Protein AF-A0A2A4V9K9-F1 (afdb_monomer_lite)

Foldseek 3Di:
DDPDADDFDKDKDFLVVVLVVQLVAQWFEKEKEALDPVSVVVVVVSDVHHYFYDNHHDPDPGRMMMITTGDRDDKDWDDDDQWTWIDDQWKIKIKGWDWLVVDDDDPPAHSLLQLLLVVLLVVCVVCVVVVLNAWAEKEKEFEPQQDDDPNDRNVQNNQNSNVNNCVVSVHDQDAQFHAYEYYYDYDPPRGIIIMMTMTGNFHWHADADPVDDAQQPDDCVVYPGGHRYGQWTWGDDPVDIDIGGHDDD

Sequence (249 aa):
MCQGNPLLFGGSLSTNTFLQTAMQKNVLGMLCFTSNKDAVRTLKSLSKAPCLHVPMESLGDSEAFCELWSGLGSLQQETVGAIHYQYDDDVLFGVMHLSESNFQAATDKTPLQQATTSAYHQIFTLIERLKYPHIFRFWNYIPNINTTSYELERYRQFNLGRQEAFLAFKRDVVGNVPAACALGFKAPEQAGLSIAFMAGRVEPTAIENPRQISAYQYPEEYGPVSPTFSRASLIKLKQSELLLISGTA

Secondary structure (DSSP, 8-state):
--PPPP---EEEEEHHHHHHHHHHS-EEEEEEE-S-HHHHHHHHHH--S-EEEE----SSS-S-EEEEEE-SS--EEEEETTEEEEE-SSEEEEEEEE-GGGS---SS--HHHHHHHHHHHHHHHHHHHHT--EEEEEEEEEETTT-EETTEEHHHHHHHHHHHHHHHTT--SSSSPPEEEEEEE---TTPPEEEEEEEESSPPEEE--TTS--GGG--GGG-SS----BSEEEEE-SS-EEEEEPP--

Structure (mmCIF, N/CA/C/O backbone):
data_AF-A0A2A4V9K9-F1
#
_entry.id   AF-A0A2A4V9K9-F1
#
loop_
_atom_site.group_PDB
_atom_site.id
_atom_site.type_symbol
_atom_site.label_atom_id
_atom_site.label_alt_id
_atom_site.label_comp_id
_atom_site.label_asym_id
_atom_site.label_entity_id
_atom_site.label_seq_id
_atom_site.pdbx_PDB_ins_code
_atom_site.Cartn_x
_atom_site.Cartn_y
_atom_site.Cartn_z
_atom_site.occupancy
_atom_site.B_iso_or_equiv
_atom_site.auth_seq_id
_atom_site.auth_comp_id
_atom_site.auth_asym_id
_atom_site.auth_atom_id
_atom_site.pdbx_PDB_model_num
ATOM 1 N N . MET A 1 1 ? -22.270 15.674 30.684 1.00 30.84 1 MET A N 1
ATOM 2 C CA . MET A 1 1 ? -20.820 15.417 30.553 1.00 30.84 1 MET A CA 1
ATOM 3 C C . MET A 1 1 ? -20.613 14.526 29.339 1.00 30.84 1 MET A C 1
ATOM 5 O O . MET A 1 1 ? -20.665 13.313 29.466 1.00 30.84 1 MET A O 1
ATOM 9 N N . CYS A 1 2 ? -20.476 15.121 28.154 1.00 26.42 2 CYS A N 1
ATOM 10 C CA . CYS A 1 2 ? -20.125 14.381 26.944 1.00 26.42 2 CYS A CA 1
ATOM 11 C C . CYS A 1 2 ? -18.604 14.231 26.934 1.00 26.42 2 CYS A C 1
ATOM 13 O O . CYS A 1 2 ? -17.894 15.171 26.585 1.00 26.42 2 CYS A O 1
ATOM 15 N N . GLN A 1 3 ? -18.103 13.088 27.401 1.00 28.09 3 GLN A N 1
ATOM 16 C CA . GLN A 1 3 ? -16.727 12.697 27.116 1.00 28.09 3 GLN A CA 1
ATOM 17 C C . GLN A 1 3 ? -16.633 12.507 25.599 1.00 28.09 3 GLN A C 1
ATOM 19 O O . GLN A 1 3 ? -17.427 11.767 25.022 1.00 28.09 3 GLN A O 1
ATOM 24 N N . GLY A 1 4 ? -15.748 13.262 24.947 1.00 33.97 4 GLY A N 1
ATOM 25 C CA . GLY A 1 4 ? -15.554 13.180 23.504 1.00 33.97 4 GLY A CA 1
ATOM 26 C C . GLY A 1 4 ? -15.157 11.759 23.122 1.00 33.97 4 GLY A C 1
ATOM 27 O O . GLY A 1 4 ? -14.122 11.272 23.573 1.00 33.97 4 GLY A O 1
ATOM 28 N N . ASN A 1 5 ? -15.997 11.098 22.326 1.00 38.47 5 ASN A N 1
ATOM 29 C CA . ASN A 1 5 ? -15.695 9.779 21.787 1.00 38.47 5 ASN A CA 1
ATOM 30 C C . ASN A 1 5 ? -14.390 9.858 20.984 1.00 38.47 5 ASN A C 1
ATOM 32 O O . ASN A 1 5 ? -14.267 10.742 20.127 1.00 38.47 5 ASN A O 1
ATOM 36 N N . PRO A 1 6 ? -13.421 8.959 21.213 1.00 46.00 6 PRO A N 1
ATOM 37 C CA . PRO A 1 6 ? -12.318 8.834 20.285 1.00 46.00 6 PRO A CA 1
ATOM 38 C C . PRO A 1 6 ? -12.912 8.384 18.940 1.00 46.00 6 PRO A C 1
ATOM 40 O O . PRO A 1 6 ? -13.739 7.480 18.876 1.00 46.00 6 PRO A O 1
ATOM 43 N N . LEU A 1 7 ? -12.553 9.080 17.865 1.00 53.31 7 LEU A N 1
ATOM 44 C CA . LEU A 1 7 ? -12.845 8.699 16.485 1.00 53.31 7 LEU A CA 1
ATOM 45 C C . LEU A 1 7 ? -11.532 8.224 15.858 1.00 53.31 7 LEU A C 1
ATOM 47 O O . LEU A 1 7 ? -10.475 8.795 16.145 1.00 53.31 7 LEU A O 1
ATOM 51 N N . LEU A 1 8 ? -11.597 7.221 14.979 1.00 55.97 8 LEU A N 1
ATOM 52 C CA . LEU A 1 8 ? -10.500 6.928 14.056 1.00 55.97 8 LEU A CA 1
ATOM 53 C C . LEU A 1 8 ? -10.317 8.147 13.152 1.00 55.97 8 LEU A C 1
ATOM 55 O O . LEU A 1 8 ? -11.113 8.391 12.248 1.00 55.97 8 LEU A O 1
ATOM 59 N N . PHE A 1 9 ? -9.297 8.947 13.448 1.00 60.56 9 PHE A N 1
ATOM 60 C CA . PHE A 1 9 ? -9.004 10.185 12.741 1.00 60.56 9 PHE A CA 1
ATOM 61 C C . PHE A 1 9 ? -7.568 10.161 12.230 1.00 60.56 9 PHE A C 1
ATOM 63 O O . PHE A 1 9 ? -6.639 9.971 13.019 1.00 60.56 9 PHE A O 1
ATOM 70 N N . GLY A 1 10 ? -7.429 10.367 10.920 1.00 56.88 10 GLY A N 1
ATOM 71 C CA . GLY A 1 10 ? -6.178 10.663 10.235 1.00 56.88 10 GLY A CA 1
ATOM 72 C C . GLY A 1 10 ? -5.940 12.169 10.244 1.00 56.88 10 GLY A C 1
ATOM 73 O O . GLY A 1 10 ? -6.787 12.923 9.772 1.00 56.88 10 GLY A O 1
ATOM 74 N N . GLY A 1 11 ? -4.815 12.626 10.785 1.00 59.12 11 GLY A N 1
ATOM 75 C CA . GLY A 1 11 ? -4.466 14.047 10.785 1.00 59.12 11 GLY A CA 1
ATOM 76 C C . GLY A 1 11 ? -2.985 14.251 10.559 1.00 59.12 11 GLY A C 1
ATOM 77 O O . GLY A 1 11 ? -2.186 13.393 10.938 1.00 59.12 11 GLY A O 1
ATOM 78 N N . SER A 1 12 ? -2.622 15.388 9.967 1.00 61.38 12 SER A N 1
ATOM 79 C CA . SER A 1 12 ? -1.222 15.735 9.796 1.00 61.38 12 SER A CA 1
ATOM 80 C C . SER A 1 12 ? -0.737 16.804 10.750 1.00 61.38 12 SER A C 1
ATOM 82 O O . SER A 1 12 ? -1.402 17.825 10.922 1.00 61.38 12 SER A O 1
ATOM 84 N N . LEU A 1 13 ? 0.444 16.594 11.320 1.00 59.25 13 LEU A N 1
ATOM 85 C CA . LEU A 1 13 ? 1.029 17.483 12.317 1.00 59.25 13 LEU A CA 1
ATOM 86 C C . LEU A 1 13 ? 2.518 17.718 12.032 1.00 59.25 13 LEU A C 1
ATOM 88 O O . LEU A 1 13 ? 3.194 16.853 11.467 1.00 59.25 13 LEU A O 1
ATOM 92 N N . SER A 1 14 ? 3.027 18.867 12.483 1.00 67.75 14 SER A N 1
ATOM 93 C CA . SER A 1 14 ? 4.469 19.088 12.646 1.00 67.75 14 SER A CA 1
ATOM 94 C C . SER A 1 14 ? 5.018 18.181 13.749 1.00 67.75 14 SER A C 1
ATOM 96 O O . SER A 1 14 ? 4.269 17.741 14.622 1.00 67.75 14 SER A O 1
ATOM 98 N N . THR A 1 15 ? 6.327 17.931 13.767 1.00 64.88 15 THR A N 1
ATOM 99 C CA . THR A 1 15 ? 6.974 17.017 14.726 1.00 64.88 15 THR A CA 1
ATOM 100 C C . THR A 1 15 ? 6.675 17.364 16.189 1.00 64.88 15 THR A C 1
ATOM 102 O O . THR A 1 15 ? 6.341 16.481 16.969 1.00 64.88 15 THR A O 1
ATOM 105 N N . ASN A 1 16 ? 6.711 18.640 16.585 1.00 64.81 16 ASN A N 1
ATOM 106 C CA . ASN A 1 16 ? 6.483 19.028 17.986 1.00 64.81 16 ASN A CA 1
ATOM 107 C C . ASN A 1 16 ? 5.019 18.855 18.425 1.00 64.81 16 ASN A C 1
ATOM 109 O O . ASN A 1 16 ? 4.752 18.296 19.490 1.00 64.81 16 ASN A O 1
ATOM 113 N N . THR A 1 17 ? 4.061 19.281 17.595 1.00 64.00 17 THR A N 1
ATOM 114 C CA . THR A 1 17 ? 2.624 19.088 17.864 1.00 64.00 17 THR A CA 1
ATOM 115 C C . THR A 1 17 ? 2.250 17.608 17.805 1.00 64.00 17 THR A C 1
ATOM 117 O O . THR A 1 17 ? 1.419 17.126 18.580 1.00 64.00 17 THR A O 1
ATOM 120 N N . PHE A 1 18 ? 2.913 16.867 16.920 1.00 66.25 18 PHE A N 1
ATOM 121 C CA . PHE A 1 18 ? 2.831 15.422 16.842 1.00 66.25 18 PHE A CA 1
ATOM 122 C C . PHE A 1 18 ? 3.237 14.774 18.168 1.00 66.25 18 PHE A C 1
ATOM 124 O O . PHE A 1 18 ? 2.475 13.965 18.685 1.00 66.25 18 PHE A O 1
ATOM 131 N N . LEU A 1 19 ? 4.393 15.133 18.739 1.00 65.88 19 LEU A N 1
ATOM 132 C CA . LEU A 1 19 ? 4.910 14.477 19.945 1.00 65.88 19 LEU A CA 1
ATOM 133 C C . LEU A 1 19 ? 3.955 14.626 21.126 1.00 65.88 19 LEU A C 1
ATOM 135 O O . LEU A 1 19 ? 3.662 13.652 21.816 1.00 65.88 19 LEU A O 1
ATOM 139 N N . GLN A 1 20 ? 3.398 15.822 21.303 1.00 65.69 20 GLN A N 1
ATOM 140 C CA . GLN A 1 20 ? 2.385 16.074 22.326 1.00 65.69 20 GLN A CA 1
ATOM 141 C C . GLN A 1 20 ? 1.111 15.254 22.081 1.00 65.69 20 GLN A C 1
ATOM 143 O O . GLN A 1 20 ? 0.548 14.689 23.016 1.00 65.69 20 GLN A O 1
ATOM 148 N N . THR A 1 21 ? 0.678 15.137 20.824 1.00 64.44 21 THR A N 1
ATOM 149 C CA . THR A 1 21 ? -0.540 14.399 20.462 1.00 64.44 21 THR A CA 1
ATOM 150 C C . THR A 1 21 ? -0.363 12.886 20.600 1.00 64.44 21 THR A C 1
ATOM 152 O O . THR A 1 21 ? -1.248 12.214 21.124 1.00 64.44 21 THR A O 1
ATOM 155 N N . ALA A 1 22 ? 0.771 12.337 20.163 1.00 61.75 22 ALA A N 1
ATOM 156 C CA . ALA A 1 22 ? 1.068 10.908 20.221 1.00 61.75 22 ALA A CA 1
ATOM 157 C C . ALA A 1 22 ? 1.193 10.397 21.663 1.00 61.75 22 ALA A C 1
ATOM 159 O O . ALA A 1 22 ? 0.798 9.272 21.942 1.00 61.75 22 ALA A O 1
ATOM 160 N N . MET A 1 23 ? 1.674 11.234 22.588 1.00 65.06 23 MET A N 1
ATOM 161 C CA . MET A 1 23 ? 1.693 10.912 24.020 1.00 65.06 23 MET A CA 1
ATOM 162 C C . MET A 1 23 ? 0.299 10.936 24.667 1.00 65.06 23 MET A C 1
ATOM 164 O O . MET A 1 23 ? 0.101 10.319 25.709 1.00 65.06 23 MET A O 1
ATOM 168 N N . GLN A 1 24 ? -0.662 11.655 24.079 1.00 64.56 24 GLN A N 1
ATOM 169 C CA . GLN A 1 24 ? -2.009 11.839 24.633 1.00 64.56 24 GLN A CA 1
ATOM 170 C C . GLN A 1 24 ? -3.066 10.930 23.994 1.00 64.56 24 GLN A C 1
ATOM 172 O O . GLN A 1 24 ? -4.143 10.753 24.564 1.00 64.56 24 GLN A O 1
ATOM 177 N N . LYS A 1 25 ? -2.794 10.374 22.809 1.00 70.12 25 LYS A N 1
ATOM 178 C CA . LYS A 1 25 ? -3.746 9.563 22.043 1.00 70.12 25 LYS A CA 1
ATOM 179 C C . LYS A 1 25 ? -3.325 8.103 21.967 1.00 70.12 25 LYS A C 1
ATOM 181 O O . LYS A 1 25 ? -2.151 7.759 21.950 1.00 70.12 25 LYS A O 1
ATOM 186 N N . ASN A 1 26 ? -4.326 7.244 21.837 1.00 85.00 26 ASN A N 1
ATOM 187 C CA . ASN A 1 26 ? -4.166 5.822 21.586 1.00 85.00 26 ASN A CA 1
ATOM 188 C C . ASN A 1 26 ? -3.790 5.586 20.109 1.00 85.00 26 ASN A C 1
ATOM 190 O O . ASN A 1 26 ? -4.653 5.341 19.265 1.00 85.00 26 ASN A O 1
ATOM 194 N N . VAL A 1 27 ? -2.513 5.780 19.771 1.00 89.75 27 VAL A N 1
ATOM 195 C CA . VAL A 1 27 ? -2.015 5.741 18.385 1.00 89.75 27 VAL A CA 1
ATOM 196 C C . VAL A 1 27 ? -2.010 4.306 17.853 1.00 89.75 27 VAL A C 1
ATOM 198 O O . VAL A 1 27 ? -1.313 3.453 18.391 1.00 89.75 27 VAL A O 1
ATOM 201 N N . LEU A 1 28 ? -2.759 4.074 16.774 1.00 93.19 28 LEU A N 1
ATOM 202 C CA . LEU A 1 28 ? -2.824 2.821 16.018 1.00 93.19 28 LEU A CA 1
ATOM 203 C C . LEU A 1 28 ? -1.665 2.701 15.017 1.00 93.19 28 LEU A C 1
ATOM 205 O O . LEU A 1 28 ? -1.180 1.606 14.755 1.00 93.19 28 LEU A O 1
ATOM 209 N N . GLY A 1 29 ? -1.211 3.818 14.448 1.00 94.12 29 GLY A N 1
ATOM 210 C CA . GLY A 1 29 ? -0.128 3.800 13.474 1.00 94.12 29 GLY A CA 1
ATOM 211 C C . GLY A 1 29 ? 0.200 5.160 12.883 1.00 94.12 29 GLY A C 1
ATOM 212 O O . GLY A 1 29 ? -0.515 6.141 13.100 1.00 94.12 29 GLY A O 1
ATOM 213 N N . MET A 1 30 ? 1.322 5.226 12.166 1.00 92.56 30 MET A N 1
ATOM 214 C CA . MET A 1 30 ? 1.900 6.488 11.718 1.00 92.56 30 MET A CA 1
ATOM 215 C C . MET A 1 30 ? 2.606 6.371 10.368 1.00 92.56 30 MET A C 1
ATOM 217 O O . MET A 1 30 ? 3.310 5.391 10.108 1.00 92.56 30 MET A O 1
ATOM 221 N N . LEU A 1 31 ? 2.512 7.433 9.568 1.00 93.44 31 LEU A N 1
ATOM 222 C CA . LEU A 1 31 ? 3.373 7.677 8.409 1.00 93.44 31 LEU A CA 1
ATOM 223 C C . LEU A 1 31 ? 4.167 8.959 8.658 1.00 93.44 31 LEU A C 1
ATOM 225 O O . LEU A 1 31 ? 3.581 10.008 8.905 1.00 93.44 31 LEU A O 1
ATOM 229 N N . CYS A 1 32 ? 5.491 8.882 8.606 1.00 92.00 32 CYS A N 1
ATOM 230 C CA . CYS A 1 32 ? 6.393 10.005 8.828 1.00 92.00 32 CYS A CA 1
ATOM 231 C C . CYS A 1 32 ? 7.148 10.334 7.539 1.00 92.00 32 CYS A C 1
ATOM 233 O O . CYS A 1 32 ? 7.904 9.507 7.023 1.00 92.00 32 CYS A O 1
ATOM 235 N N . PHE A 1 33 ? 6.959 11.553 7.048 1.00 91.06 33 PHE A N 1
ATOM 236 C CA . PHE A 1 33 ? 7.563 12.089 5.837 1.00 91.06 33 PHE A CA 1
ATOM 237 C C . PHE A 1 33 ? 8.644 13.090 6.231 1.00 91.06 33 PHE A C 1
ATOM 239 O O . PHE A 1 33 ? 8.346 14.179 6.726 1.00 91.06 33 PHE A O 1
ATOM 246 N N . THR A 1 34 ? 9.903 12.690 6.077 1.00 88.81 34 THR A N 1
ATOM 247 C CA . THR A 1 34 ? 11.057 13.542 6.389 1.00 88.81 34 THR A CA 1
ATOM 248 C C . THR A 1 34 ? 12.335 12.965 5.800 1.00 88.81 34 THR A C 1
ATOM 250 O O . THR A 1 34 ? 12.535 11.751 5.814 1.00 88.81 34 THR A O 1
ATOM 253 N N . SER A 1 35 ? 13.253 13.810 5.340 1.00 85.94 35 SER A N 1
ATOM 254 C CA . SER A 1 35 ? 14.624 13.403 5.012 1.00 85.94 35 SER A CA 1
ATOM 255 C C . SER A 1 35 ? 15.520 13.285 6.260 1.00 85.94 35 SER A C 1
ATOM 257 O O . SER A 1 35 ? 16.564 12.629 6.208 1.00 85.94 35 SER A O 1
ATOM 259 N N . ASN A 1 36 ? 15.103 13.843 7.405 1.00 84.19 36 ASN A N 1
ATOM 260 C CA . ASN A 1 36 ? 15.855 13.839 8.658 1.00 84.19 36 ASN A CA 1
ATOM 261 C C . ASN A 1 36 ? 15.695 12.502 9.410 1.00 84.19 36 ASN A C 1
ATOM 263 O O . ASN A 1 36 ? 14.694 12.236 10.080 1.00 84.19 36 ASN A O 1
ATOM 267 N N . LYS A 1 37 ? 16.725 11.650 9.344 1.00 80.69 37 LYS A N 1
ATOM 268 C CA . LYS A 1 37 ? 16.735 10.337 10.015 1.00 80.69 37 LYS A CA 1
ATOM 269 C C . LYS A 1 37 ? 16.684 10.430 11.546 1.00 80.69 37 LYS A C 1
ATOM 271 O O . LYS A 1 37 ? 16.170 9.507 12.179 1.00 80.69 37 LYS A O 1
ATOM 276 N N . ASP A 1 38 ? 17.185 11.505 12.147 1.00 80.88 38 ASP A N 1
ATOM 277 C CA . ASP A 1 38 ? 17.193 11.664 13.605 1.00 80.88 38 ASP A CA 1
ATOM 278 C C . ASP A 1 38 ? 15.815 12.056 14.148 1.00 80.88 38 ASP A C 1
ATOM 280 O O . ASP A 1 38 ? 15.411 11.578 15.214 1.00 80.88 38 ASP A O 1
ATOM 284 N N . ALA A 1 39 ? 15.034 12.809 13.366 1.00 78.06 39 ALA A N 1
ATOM 285 C CA . ALA A 1 39 ? 13.625 13.054 13.666 1.00 78.06 39 ALA A CA 1
ATOM 286 C C . ALA A 1 39 ? 12.843 11.730 13.747 1.00 78.06 39 ALA A C 1
ATOM 288 O O . ALA A 1 39 ? 12.117 11.483 14.708 1.00 78.06 39 ALA A O 1
ATOM 289 N N . VAL A 1 40 ? 13.068 10.813 12.800 1.00 79.81 40 VAL A N 1
ATOM 290 C CA . VAL A 1 40 ? 12.428 9.484 12.784 1.00 79.81 40 VAL A CA 1
ATOM 291 C C . VAL A 1 40 ? 12.837 8.634 13.984 1.00 79.81 40 VAL A C 1
ATOM 293 O O . VAL A 1 40 ? 11.991 7.963 14.577 1.00 79.81 40 VAL A O 1
ATOM 296 N N . ARG A 1 41 ? 14.124 8.641 14.356 1.00 82.06 41 ARG A N 1
ATOM 297 C CA . ARG A 1 41 ? 14.618 7.908 15.536 1.00 82.06 41 ARG A CA 1
ATOM 298 C C . ARG A 1 41 ? 13.954 8.406 16.814 1.00 82.06 41 ARG A C 1
ATOM 300 O O . ARG A 1 41 ? 13.508 7.587 17.612 1.00 82.06 41 ARG A O 1
ATOM 307 N N . THR A 1 42 ? 13.842 9.723 16.963 1.00 79.81 42 THR A N 1
ATOM 308 C CA . THR A 1 42 ? 13.148 10.359 18.090 1.00 79.81 42 THR A CA 1
ATOM 309 C C . THR A 1 42 ? 11.668 9.974 18.123 1.00 79.81 42 THR A C 1
ATOM 311 O O . THR A 1 42 ? 11.141 9.610 19.165 1.00 79.81 42 THR A O 1
ATOM 314 N N . LEU A 1 43 ? 10.984 9.965 16.977 1.00 75.62 43 LEU A N 1
ATOM 315 C CA . LEU A 1 43 ? 9.579 9.550 16.913 1.00 75.62 43 LEU A CA 1
ATOM 316 C C . LEU A 1 43 ? 9.386 8.085 17.331 1.00 75.62 43 LEU A C 1
ATOM 318 O O . LEU A 1 43 ? 8.490 7.774 18.114 1.00 75.62 43 LEU A O 1
ATOM 322 N N . LYS A 1 44 ? 10.259 7.192 16.851 1.00 80.31 44 LYS A N 1
ATOM 323 C CA . LYS A 1 44 ? 10.229 5.760 17.186 1.00 80.31 44 LYS A CA 1
ATOM 324 C C . LYS A 1 44 ? 10.612 5.459 18.638 1.00 80.31 44 LYS A C 1
ATOM 326 O O . LYS A 1 44 ? 10.245 4.402 19.135 1.00 80.31 44 LYS A O 1
ATOM 331 N N . SER A 1 45 ? 11.353 6.337 19.318 1.00 79.38 45 SER A N 1
ATOM 332 C CA . SER A 1 45 ? 11.661 6.157 20.744 1.00 79.38 45 SER A CA 1
ATOM 333 C C . SER A 1 45 ? 10.520 6.607 21.660 1.00 79.38 45 SER A C 1
ATOM 335 O O . SER A 1 45 ? 10.425 6.132 22.789 1.00 79.38 45 SER A O 1
ATOM 337 N N . LEU A 1 46 ? 9.644 7.492 21.175 1.00 75.38 46 LEU A N 1
ATOM 338 C CA . LEU A 1 46 ? 8.567 8.100 21.960 1.00 75.38 46 LEU A CA 1
ATOM 339 C C . LEU A 1 46 ? 7.219 7.386 21.812 1.00 75.38 46 LEU A C 1
ATOM 341 O O . LEU A 1 46 ? 6.354 7.536 22.671 1.00 75.38 46 LEU A O 1
ATOM 345 N N . SER A 1 47 ? 7.040 6.587 20.761 1.00 80.12 47 SER A N 1
ATOM 346 C CA . SER A 1 47 ? 5.865 5.738 20.572 1.00 80.12 47 SER A CA 1
ATOM 347 C C . SER A 1 47 ? 6.285 4.351 20.119 1.00 80.12 47 SER A C 1
ATOM 349 O O . SER A 1 47 ? 7.157 4.203 19.265 1.00 80.12 47 SER A O 1
ATOM 351 N N . LYS A 1 48 ? 5.626 3.325 20.661 1.00 83.69 48 LYS A N 1
ATOM 352 C CA . LYS A 1 48 ? 5.805 1.951 20.181 1.00 83.69 48 LYS A CA 1
ATOM 353 C C . LYS A 1 48 ? 4.939 1.633 18.956 1.00 83.69 48 LYS A C 1
ATOM 355 O O . LYS A 1 48 ? 5.051 0.540 18.404 1.00 83.69 48 LYS A O 1
ATOM 360 N N . ALA A 1 49 ? 4.092 2.572 18.531 1.00 90.00 49 ALA A N 1
ATOM 361 C CA . ALA A 1 49 ? 3.199 2.358 17.408 1.00 90.00 49 ALA A CA 1
ATOM 362 C C . ALA A 1 49 ? 3.964 2.130 16.091 1.00 90.00 49 ALA A C 1
ATOM 364 O O . ALA A 1 49 ? 5.037 2.711 15.886 1.00 90.00 49 ALA A O 1
ATOM 365 N N . PRO A 1 50 ? 3.417 1.319 15.167 1.00 94.31 50 PRO A N 1
ATOM 366 C CA . PRO A 1 50 ? 3.969 1.146 13.834 1.00 94.31 50 PRO A CA 1
ATOM 367 C C . PRO A 1 50 ? 4.165 2.495 13.140 1.00 94.31 50 PRO A C 1
ATOM 369 O O . PRO A 1 50 ? 3.219 3.261 12.962 1.00 94.31 50 PRO A O 1
ATOM 372 N N . CYS A 1 51 ? 5.401 2.779 12.734 1.00 93.12 51 CYS A N 1
ATOM 373 C CA . CYS A 1 51 ? 5.771 4.031 12.086 1.00 93.12 51 CYS A CA 1
ATOM 374 C C . CYS A 1 51 ? 6.519 3.745 10.783 1.00 93.12 51 CYS A C 1
ATOM 376 O O . CYS A 1 51 ? 7.665 3.272 10.801 1.00 93.12 51 CYS A O 1
ATOM 378 N N . LEU A 1 52 ? 5.865 4.040 9.656 1.00 94.38 52 LEU A N 1
ATOM 379 C CA . LEU A 1 52 ? 6.500 4.010 8.346 1.00 94.38 52 LEU A CA 1
ATOM 380 C C . LEU A 1 52 ? 7.265 5.314 8.140 1.00 94.38 52 LEU A C 1
ATOM 382 O O . LEU A 1 52 ? 6.687 6.393 8.215 1.00 94.38 52 LEU A O 1
ATOM 386 N N . HIS A 1 53 ? 8.555 5.213 7.841 1.00 93.06 53 HIS A N 1
ATOM 387 C CA . HIS A 1 53 ? 9.354 6.358 7.420 1.00 93.06 53 HIS A CA 1
ATOM 388 C C . HIS A 1 53 ? 9.424 6.404 5.897 1.00 93.06 53 HIS A C 1
ATOM 390 O O . HIS A 1 53 ? 9.806 5.422 5.258 1.00 93.06 53 HIS A O 1
ATOM 396 N N . VAL A 1 54 ? 9.080 7.556 5.333 1.00 91.81 54 VAL A N 1
ATOM 397 C CA . VAL A 1 54 ? 9.232 7.865 3.915 1.00 91.81 54 VAL A CA 1
ATOM 398 C C . VAL A 1 54 ? 10.219 9.031 3.793 1.00 91.81 54 VAL A C 1
ATOM 400 O O . VAL A 1 54 ? 9.940 10.113 4.321 1.00 91.81 54 VAL A O 1
ATOM 403 N N . PRO A 1 55 ? 11.378 8.847 3.130 1.00 90.12 55 PRO A N 1
ATOM 404 C CA . PRO A 1 55 ? 12.410 9.873 3.033 1.00 90.12 55 PRO A CA 1
ATOM 405 C C . PRO A 1 55 ? 12.052 10.916 1.966 1.00 90.12 55 PRO A C 1
ATOM 407 O O . PRO A 1 55 ? 12.673 10.995 0.911 1.00 90.12 55 PRO A O 1
ATOM 410 N N . MET A 1 56 ? 11.006 11.692 2.238 1.00 87.75 56 MET A N 1
ATOM 411 C CA . MET A 1 56 ? 10.558 12.811 1.414 1.00 87.75 56 MET A CA 1
ATOM 412 C C . MET A 1 56 ? 10.946 14.133 2.066 1.00 87.75 56 MET A C 1
ATOM 414 O O . MET A 1 56 ? 10.846 14.295 3.282 1.00 87.75 56 MET A O 1
ATOM 418 N N . GLU A 1 57 ? 11.377 15.079 1.239 1.00 81.12 57 GLU A N 1
ATOM 419 C CA . GLU A 1 57 ? 11.609 16.455 1.661 1.00 81.12 57 GLU A CA 1
ATOM 420 C C . GLU A 1 57 ? 10.270 17.180 1.824 1.00 81.12 57 GLU A C 1
ATOM 422 O O . GLU A 1 57 ? 9.371 17.062 0.988 1.00 81.12 57 GLU A O 1
ATOM 427 N N . SER A 1 58 ? 10.138 17.925 2.920 1.00 78.62 58 SER A N 1
ATOM 428 C CA . SER A 1 58 ? 9.027 18.850 3.122 1.00 78.62 58 SER A CA 1
ATOM 429 C C . SER A 1 58 ? 9.266 20.103 2.280 1.00 78.62 58 SER A C 1
ATOM 431 O O . SER A 1 58 ? 10.370 20.641 2.272 1.00 78.62 58 SER A O 1
ATOM 433 N N . LEU A 1 59 ? 8.234 20.579 1.580 1.00 76.06 59 LEU A N 1
ATOM 434 C CA . LEU A 1 59 ? 8.295 21.831 0.815 1.00 76.06 59 LEU A CA 1
ATOM 435 C C . LEU A 1 59 ? 8.113 23.085 1.691 1.00 76.06 59 LEU A C 1
ATOM 437 O O . LEU A 1 59 ? 8.232 24.195 1.181 1.00 76.06 59 LEU A O 1
ATOM 441 N N . GLY A 1 60 ? 7.791 22.926 2.979 1.00 72.94 60 GLY A N 1
ATOM 442 C CA . GLY A 1 60 ? 7.628 24.032 3.928 1.00 72.94 60 GLY A CA 1
ATOM 443 C C . GLY A 1 60 ? 8.666 24.010 5.049 1.00 72.94 60 GLY A C 1
ATOM 444 O O . GLY A 1 60 ? 9.456 23.078 5.156 1.00 72.94 60 GLY A O 1
ATOM 445 N N . ASP A 1 61 ? 8.589 24.990 5.951 1.00 71.38 61 ASP A N 1
ATOM 446 C CA . ASP A 1 61 ? 9.551 25.200 7.052 1.00 71.38 61 ASP A CA 1
ATOM 447 C C . ASP A 1 61 ? 9.575 24.079 8.113 1.00 71.38 61 ASP A C 1
ATOM 449 O O . ASP A 1 61 ? 10.369 24.101 9.051 1.00 71.38 61 ASP A O 1
ATOM 453 N N . SER A 1 62 ? 8.677 23.097 8.008 1.00 71.38 62 SER A N 1
ATOM 454 C CA . SER A 1 62 ? 8.634 21.949 8.914 1.00 71.38 62 SER A CA 1
ATOM 455 C C . SER A 1 62 ? 9.626 20.872 8.481 1.00 71.38 62 SER A C 1
ATOM 457 O O . SER A 1 62 ? 9.552 20.381 7.359 1.00 71.38 62 SER A O 1
ATOM 459 N N . GLU A 1 63 ? 10.487 20.428 9.401 1.00 75.38 63 GLU A N 1
ATOM 460 C CA . GLU A 1 63 ? 11.470 19.361 9.144 1.00 75.38 63 GLU A CA 1
ATOM 461 C C . GLU A 1 63 ? 10.842 17.977 8.914 1.00 75.38 63 GLU A C 1
ATOM 463 O O . GLU A 1 63 ? 11.467 17.086 8.334 1.00 75.38 63 GLU A O 1
ATOM 468 N N . ALA A 1 64 ? 9.615 17.767 9.393 1.00 79.88 64 ALA A N 1
ATOM 469 C CA . ALA A 1 64 ? 8.881 16.524 9.222 1.00 79.88 64 ALA A CA 1
ATOM 470 C C . ALA A 1 64 ? 7.371 16.762 9.235 1.00 79.88 64 ALA A C 1
ATOM 472 O O . ALA A 1 64 ? 6.861 17.637 9.939 1.00 79.88 64 ALA A O 1
ATOM 473 N N . PHE A 1 65 ? 6.665 15.907 8.506 1.00 85.12 65 PHE A N 1
ATOM 474 C CA . PHE A 1 65 ? 5.214 15.820 8.508 1.00 85.12 65 PHE A CA 1
ATOM 475 C C . PHE A 1 65 ? 4.807 14.407 8.893 1.00 85.12 65 PHE A C 1
ATOM 477 O O . PHE A 1 65 ? 5.365 13.437 8.381 1.00 85.12 65 PHE A O 1
ATOM 484 N N . CYS A 1 66 ? 3.858 14.272 9.812 1.00 85.38 66 CYS A N 1
ATOM 485 C CA . CYS A 1 66 ? 3.401 12.964 10.264 1.00 85.38 66 CYS A CA 1
ATOM 486 C C . CYS A 1 66 ? 1.892 12.835 10.107 1.00 85.38 66 CYS A C 1
ATOM 488 O O . CYS A 1 66 ? 1.157 13.651 10.656 1.00 85.38 66 CYS A O 1
ATOM 490 N N . GLU A 1 67 ? 1.449 11.789 9.414 1.00 90.12 67 GLU A N 1
ATOM 491 C CA . GLU A 1 67 ? 0.063 11.329 9.414 1.00 90.12 67 GLU A CA 1
ATOM 492 C C . GLU A 1 67 ? -0.130 10.344 10.572 1.00 90.12 67 GLU A C 1
ATOM 494 O O . GLU A 1 67 ? 0.583 9.343 10.674 1.00 90.12 67 GLU A O 1
ATOM 499 N N . LEU A 1 68 ? -1.079 10.646 11.456 1.00 90.50 68 LEU A N 1
ATOM 500 C CA . LEU A 1 68 ? -1.398 9.855 12.645 1.00 90.50 68 LEU A CA 1
ATOM 501 C C . LEU A 1 68 ? -2.748 9.173 12.521 1.00 90.50 68 LEU A C 1
ATOM 503 O O . LEU A 1 68 ? -3.735 9.856 12.275 1.00 90.50 68 LEU A O 1
ATOM 507 N N . TRP A 1 69 ? -2.801 7.881 12.838 1.00 91.69 69 TRP A N 1
ATOM 508 C CA . TRP A 1 69 ? -4.038 7.119 12.990 1.00 91.69 69 TRP A CA 1
ATOM 509 C C . TRP A 1 69 ? -4.230 6.724 14.452 1.00 91.69 69 TRP A C 1
ATOM 511 O O . TRP A 1 69 ? -3.317 6.190 15.079 1.00 91.69 69 TRP A O 1
ATOM 521 N N . SER A 1 70 ? -5.409 7.000 15.013 1.00 88.75 70 SER A N 1
ATOM 522 C CA . SER A 1 70 ? -5.757 6.678 16.409 1.00 88.75 70 SER A CA 1
ATOM 523 C C . SER A 1 70 ? -6.795 5.559 16.464 1.00 88.75 70 SER A C 1
ATOM 525 O O . SER A 1 70 ? -7.765 5.623 15.720 1.00 88.75 70 SER A O 1
ATOM 527 N N . GLY A 1 71 ? -6.604 4.564 17.330 1.00 83.75 71 GLY A N 1
ATOM 528 C CA . GLY A 1 71 ? -7.513 3.423 17.499 1.00 83.75 71 GLY A CA 1
ATOM 529 C C . GLY A 1 71 ? -8.503 3.598 18.651 1.00 83.75 71 GLY A C 1
ATOM 530 O O . GLY A 1 71 ? -8.322 4.460 19.520 1.00 83.75 71 GLY A O 1
ATOM 531 N N . LEU A 1 72 ? -9.539 2.756 18.675 1.00 77.38 72 LEU A N 1
ATOM 532 C CA . LEU A 1 72 ? -10.678 2.841 19.596 1.00 77.38 72 LEU A CA 1
ATOM 533 C C . LEU A 1 72 ? -10.692 1.637 20.544 1.00 77.38 72 LEU A C 1
ATOM 535 O O . LEU A 1 72 ? -11.583 0.800 20.488 1.00 77.38 72 LEU A O 1
ATOM 539 N N . GLY A 1 73 ? -9.698 1.518 21.422 1.00 78.50 73 GLY A N 1
ATOM 540 C CA . GLY A 1 73 ? -9.678 0.425 22.395 1.00 78.50 73 GLY A CA 1
ATOM 541 C C . GLY A 1 73 ? -8.294 0.077 22.912 1.00 78.50 73 GLY A C 1
ATOM 542 O O . GLY A 1 73 ? -7.333 0.817 22.723 1.00 78.50 73 GLY A O 1
ATOM 543 N N . SER A 1 74 ? -8.183 -1.063 23.582 1.00 88.19 74 SER A N 1
ATOM 544 C CA . SER A 1 74 ? -6.888 -1.583 24.011 1.00 88.19 74 SER A CA 1
ATOM 545 C C . SER A 1 74 ? -6.111 -2.083 22.801 1.00 88.19 74 SER A C 1
ATOM 547 O O . SER A 1 74 ? -6.489 -3.072 22.180 1.00 88.19 74 SER A O 1
ATOM 549 N N . LEU A 1 75 ? -5.025 -1.390 22.470 1.00 91.62 75 LEU A N 1
ATOM 550 C CA . LEU A 1 75 ? -4.210 -1.749 21.322 1.00 91.62 75 LEU A CA 1
ATOM 551 C C . LEU A 1 75 ? -3.209 -2.848 21.672 1.00 91.62 75 LEU A C 1
ATOM 553 O O . LEU A 1 75 ? -2.503 -2.769 22.678 1.00 91.62 75 LEU A O 1
ATOM 557 N N . GLN A 1 76 ? -3.116 -3.837 20.791 1.00 93.19 76 GLN A N 1
ATOM 558 C CA . GLN A 1 76 ? -2.084 -4.866 20.812 1.00 93.19 76 GLN A CA 1
ATOM 559 C C . GLN A 1 76 ? -1.072 -4.572 19.717 1.00 93.19 76 GLN A C 1
ATOM 561 O O . GLN A 1 76 ? -1.449 -4.218 18.603 1.00 93.19 76 GLN A O 1
ATOM 566 N N . GLN A 1 77 ? 0.210 -4.705 20.038 1.00 92.94 77 GLN A N 1
ATOM 567 C CA . GLN A 1 77 ? 1.309 -4.391 19.135 1.00 92.94 77 GLN A CA 1
ATOM 568 C C . GLN A 1 77 ? 2.227 -5.598 19.009 1.00 92.94 77 GLN A C 1
ATOM 570 O O . GLN A 1 77 ? 2.671 -6.161 20.010 1.00 92.94 77 GLN A O 1
ATOM 575 N N . GLU A 1 78 ? 2.557 -5.946 17.773 1.00 94.94 78 GLU A N 1
ATOM 576 C CA . GLU A 1 78 ? 3.389 -7.094 17.451 1.00 94.94 78 GLU A CA 1
ATOM 577 C C . GLU A 1 78 ? 4.233 -6.827 16.196 1.00 94.94 78 GLU A C 1
ATOM 579 O O . GLU A 1 78 ? 4.027 -5.864 15.450 1.00 94.94 78 GLU A O 1
ATOM 584 N N . THR A 1 79 ? 5.189 -7.721 15.956 1.00 96.12 79 THR A N 1
ATOM 585 C CA . THR A 1 79 ? 5.976 -7.764 14.724 1.00 96.12 79 THR A CA 1
ATOM 586 C C . THR A 1 79 ? 6.002 -9.197 14.211 1.00 96.12 79 THR A C 1
ATOM 588 O O . THR A 1 79 ? 6.267 -10.125 14.974 1.00 96.12 79 THR A O 1
ATOM 591 N N . VAL A 1 80 ? 5.775 -9.389 12.911 1.00 95.94 80 VAL A N 1
ATOM 592 C CA . VAL A 1 80 ? 6.035 -10.665 12.234 1.00 95.94 80 VAL A CA 1
ATOM 593 C C . VAL A 1 80 ? 6.824 -10.424 10.956 1.00 95.94 80 VAL A C 1
ATOM 595 O O . VAL A 1 80 ? 6.406 -9.649 10.097 1.00 95.94 80 VAL A O 1
ATOM 598 N N . GLY A 1 81 ? 7.968 -11.097 10.817 1.00 93.12 81 GLY A N 1
ATOM 599 C CA . GLY A 1 81 ? 8.865 -10.865 9.686 1.00 93.12 81 GLY A CA 1
ATOM 600 C C . GLY A 1 81 ? 9.226 -9.381 9.579 1.00 93.12 81 GLY A C 1
ATOM 601 O O . GLY A 1 81 ? 9.711 -8.793 10.542 1.00 93.12 81 GLY A O 1
ATOM 602 N N . ALA A 1 82 ? 8.948 -8.778 8.422 1.00 94.00 82 ALA A N 1
ATOM 603 C CA . ALA A 1 82 ? 9.168 -7.351 8.177 1.00 94.00 82 ALA A CA 1
ATOM 604 C C . ALA A 1 82 ? 7.966 -6.452 8.540 1.00 94.00 82 ALA A C 1
ATOM 606 O O . ALA A 1 82 ? 8.043 -5.237 8.354 1.00 94.00 82 ALA A O 1
ATOM 607 N N . ILE A 1 83 ? 6.849 -7.018 9.020 1.00 98.12 83 ILE A N 1
ATOM 608 C CA . ILE A 1 83 ? 5.637 -6.257 9.346 1.00 98.12 83 ILE A CA 1
ATOM 609 C C . ILE A 1 83 ? 5.643 -5.871 10.812 1.00 98.12 83 ILE A C 1
ATOM 611 O O . ILE A 1 83 ? 5.627 -6.734 11.686 1.00 98.12 83 ILE A O 1
ATOM 615 N N . HIS A 1 84 ? 5.576 -4.572 11.063 1.00 97.44 84 HIS A N 1
ATOM 616 C CA . HIS A 1 84 ? 5.335 -3.999 12.377 1.00 97.44 84 HIS A CA 1
ATOM 617 C C . HIS A 1 84 ? 3.874 -3.558 12.381 1.00 97.44 84 HIS A C 1
ATOM 619 O O . HIS A 1 84 ? 3.474 -2.790 11.503 1.00 97.44 84 HIS A O 1
ATOM 625 N N . TYR A 1 85 ? 3.060 -4.051 13.306 1.00 97.88 85 TYR A N 1
ATOM 626 C CA . TYR A 1 85 ? 1.623 -3.800 13.269 1.00 97.88 85 TYR A CA 1
ATOM 627 C C . TYR A 1 85 ? 1.021 -3.622 14.655 1.00 97.88 85 TYR A C 1
ATOM 629 O O . TYR A 1 85 ? 1.587 -4.019 15.674 1.00 97.88 85 TYR A O 1
ATOM 637 N N . GLN A 1 86 ? -0.143 -2.989 14.666 1.00 96.75 86 GLN A N 1
ATOM 638 C CA . GLN A 1 86 ? -0.924 -2.731 15.856 1.00 96.75 86 GLN A CA 1
ATOM 639 C C . GLN A 1 86 ? -2.407 -2.781 15.506 1.00 96.75 86 GLN A C 1
ATOM 641 O O . GLN A 1 86 ? -2.803 -2.441 14.390 1.00 96.75 86 GLN A O 1
ATOM 646 N N . TYR A 1 87 ? -3.217 -3.264 16.438 1.00 95.69 87 TYR A N 1
ATOM 647 C CA . TYR A 1 87 ? -4.632 -3.514 16.200 1.00 95.69 87 TYR A CA 1
ATOM 648 C C . TYR A 1 87 ? -5.463 -3.384 17.474 1.00 95.69 87 TYR A C 1
ATOM 650 O O . TYR A 1 87 ? -4.961 -3.607 18.576 1.00 95.69 87 TYR A O 1
ATOM 658 N N . ASP A 1 88 ? -6.732 -3.028 17.302 1.00 92.81 88 ASP A N 1
ATOM 659 C CA . ASP A 1 88 ? -7.802 -3.224 18.284 1.00 92.81 88 ASP A CA 1
ATOM 660 C C . ASP A 1 88 ? -8.786 -4.288 17.765 1.00 92.81 88 ASP A C 1
ATOM 662 O O . ASP A 1 88 ? -8.498 -5.007 16.805 1.00 92.81 88 ASP A O 1
ATOM 666 N N . ASP A 1 89 ? -9.951 -4.416 18.395 1.00 91.19 89 ASP A N 1
ATOM 667 C CA . ASP A 1 89 ? -10.965 -5.399 18.005 1.00 91.19 89 ASP A CA 1
ATOM 668 C C . ASP A 1 89 ? -11.485 -5.206 16.569 1.00 91.19 89 ASP A C 1
ATOM 670 O O . ASP A 1 89 ? -11.882 -6.184 15.927 1.00 91.19 89 ASP A O 1
ATOM 674 N N . ASP A 1 90 ? -11.462 -3.977 16.045 1.00 90.81 90 ASP A N 1
ATOM 675 C CA . ASP A 1 90 ? -12.125 -3.609 14.794 1.00 90.81 90 ASP A CA 1
ATOM 676 C C . ASP A 1 90 ? -11.133 -3.342 13.646 1.00 90.81 90 ASP A C 1
ATOM 678 O O . ASP A 1 90 ? -11.423 -3.702 12.497 1.00 90.81 90 ASP A O 1
ATOM 682 N N . VAL A 1 91 ? -9.965 -2.756 13.936 1.00 94.56 91 VAL A N 1
ATOM 683 C CA . VAL A 1 91 ? -9.003 -2.270 12.935 1.00 94.56 91 VAL A CA 1
ATOM 684 C C . VAL A 1 91 ? -7.578 -2.743 13.222 1.00 94.56 91 VAL A C 1
ATOM 686 O O . VAL A 1 91 ? -7.080 -2.678 14.342 1.00 94.56 91 VAL A O 1
ATOM 689 N N . LEU A 1 92 ? -6.898 -3.163 12.157 1.00 97.12 92 LEU A N 1
ATOM 690 C CA . LEU A 1 92 ? -5.477 -3.482 12.090 1.00 97.12 92 LEU A CA 1
ATOM 691 C C . LEU A 1 92 ? -4.768 -2.440 11.221 1.00 97.12 92 LEU A C 1
ATOM 693 O O . LEU A 1 92 ? -5.178 -2.191 10.087 1.00 97.12 92 LEU A O 1
ATOM 697 N N . PHE A 1 93 ? -3.667 -1.888 11.721 1.00 98.19 93 PHE A N 1
ATOM 698 C CA . PHE A 1 93 ? -2.734 -1.071 10.951 1.00 98.19 93 PHE A CA 1
ATOM 699 C C . PHE A 1 93 ? -1.355 -1.715 10.963 1.00 98.19 93 PHE A C 1
ATOM 701 O O . PHE A 1 93 ? -0.857 -2.132 12.009 1.00 98.19 93 PHE A O 1
ATOM 708 N N . GLY A 1 94 ? -0.708 -1.768 9.805 1.00 98.38 94 GLY A N 1
ATOM 709 C CA . GLY A 1 94 ? 0.635 -2.313 9.694 1.00 98.38 94 GLY A CA 1
ATOM 710 C C . GLY A 1 94 ? 1.509 -1.522 8.743 1.00 98.38 94 GLY A C 1
ATOM 711 O O . GLY A 1 94 ? 1.036 -0.893 7.797 1.00 98.38 94 GLY A O 1
ATOM 712 N N . VAL A 1 95 ? 2.810 -1.578 9.005 1.00 98.44 95 VAL A N 1
ATOM 713 C CA . VAL A 1 95 ? 3.851 -1.000 8.160 1.00 98.44 95 VAL A CA 1
ATOM 714 C C . VAL A 1 95 ? 4.898 -2.058 7.855 1.00 98.44 95 VAL A C 1
ATOM 716 O O . VAL A 1 95 ? 5.205 -2.913 8.686 1.00 98.44 95 VAL A O 1
AT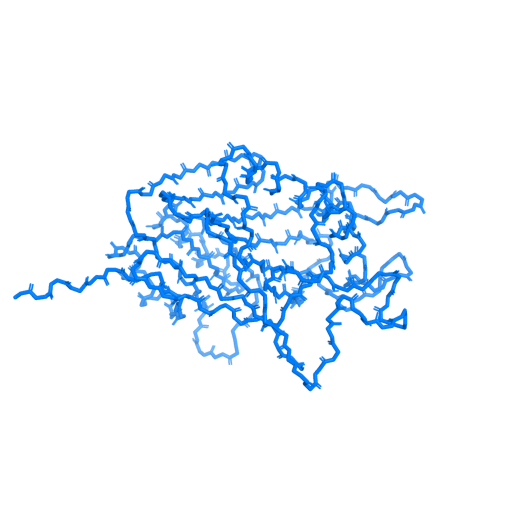OM 719 N N . MET A 1 96 ? 5.461 -1.984 6.660 1.00 97.00 96 MET A N 1
ATOM 720 C CA . MET A 1 96 ? 6.536 -2.842 6.197 1.00 97.00 96 MET A CA 1
ATOM 721 C C . MET A 1 96 ? 7.525 -2.012 5.384 1.00 97.00 96 MET A C 1
ATOM 723 O O . MET A 1 96 ? 7.138 -1.154 4.589 1.00 97.00 96 MET A O 1
ATOM 727 N N . HIS A 1 97 ? 8.806 -2.323 5.548 1.00 95.56 97 HIS A N 1
ATOM 728 C CA . HIS A 1 97 ? 9.852 -1.913 4.625 1.00 95.56 97 HIS A CA 1
ATOM 729 C C . HIS A 1 97 ? 10.617 -3.151 4.168 1.00 95.56 97 HIS A C 1
ATOM 731 O O . HIS A 1 97 ? 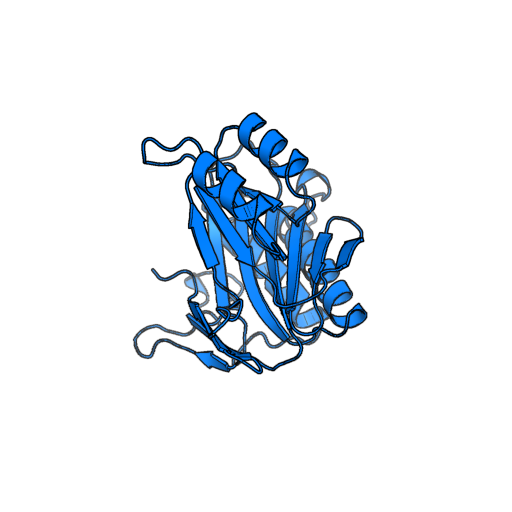11.040 -3.953 5.003 1.00 95.56 97 HIS A O 1
ATOM 737 N N . LEU A 1 98 ? 10.798 -3.309 2.860 1.00 95.50 98 LEU A N 1
ATOM 738 C CA . LEU A 1 98 ? 11.490 -4.457 2.292 1.00 95.50 98 LEU A CA 1
ATOM 739 C C . LEU A 1 98 ? 12.558 -4.001 1.301 1.00 95.50 98 LEU A C 1
ATOM 741 O O . LEU A 1 98 ? 12.253 -3.334 0.314 1.00 95.50 98 LEU A O 1
ATOM 745 N N . SER A 1 99 ? 13.812 -4.366 1.573 1.00 93.75 99 SER A N 1
ATOM 746 C CA . SER A 1 99 ? 14.934 -4.036 0.692 1.00 93.75 99 SER A CA 1
ATOM 747 C C . SER A 1 99 ? 14.849 -4.822 -0.615 1.00 93.75 99 SER A C 1
ATOM 749 O O . SER A 1 99 ? 14.726 -6.048 -0.591 1.00 93.75 99 SER A O 1
ATOM 751 N N . GLU A 1 100 ? 14.983 -4.133 -1.751 1.00 92.44 100 GLU A N 1
ATOM 752 C CA . GLU A 1 100 ? 15.084 -4.777 -3.069 1.00 92.44 100 GLU A CA 1
ATOM 753 C C . GLU A 1 100 ? 16.357 -5.629 -3.183 1.00 92.44 100 GLU A C 1
ATOM 755 O O . GLU A 1 100 ? 16.359 -6.626 -3.895 1.00 92.44 100 GLU A O 1
ATOM 760 N N . SER A 1 101 ? 17.407 -5.309 -2.413 1.00 92.56 101 SER A N 1
ATOM 761 C CA . SER A 1 101 ? 18.663 -6.076 -2.370 1.00 92.56 101 SER A CA 1
ATOM 762 C C . SER A 1 101 ? 18.494 -7.522 -1.890 1.00 92.56 101 SER A C 1
ATOM 764 O O . SER A 1 101 ? 19.399 -8.334 -2.058 1.00 92.56 101 SER A O 1
ATOM 766 N N . ASN A 1 102 ? 17.358 -7.847 -1.266 1.00 93.88 102 ASN A N 1
ATOM 767 C CA . ASN A 1 102 ? 17.039 -9.206 -0.834 1.00 93.88 102 ASN A CA 1
ATOM 768 C C . ASN A 1 102 ? 16.595 -10.106 -2.000 1.00 93.88 102 ASN A C 1
ATOM 770 O O . ASN A 1 102 ? 16.402 -11.303 -1.799 1.00 93.88 102 ASN A O 1
ATOM 774 N N . PHE A 1 103 ? 16.410 -9.541 -3.196 1.00 94.62 103 PHE A N 1
ATOM 775 C CA . PHE A 1 103 ? 15.893 -10.231 -4.369 1.00 94.62 103 PHE A CA 1
ATOM 776 C C . PHE A 1 103 ? 16.879 -10.112 -5.527 1.00 94.62 103 PHE A C 1
ATOM 778 O O . PHE A 1 103 ? 17.346 -9.026 -5.867 1.00 94.62 103 PHE A O 1
ATOM 785 N N . GLN A 1 104 ? 17.184 -11.243 -6.156 1.00 93.38 104 GLN A N 1
ATOM 786 C CA . GLN A 1 104 ? 18.000 -11.280 -7.364 1.00 93.38 104 GLN A CA 1
ATOM 787 C C . GLN A 1 104 ? 17.095 -11.218 -8.588 1.00 93.38 104 GLN A C 1
ATOM 789 O O . GLN A 1 104 ? 16.040 -11.848 -8.607 1.00 93.38 104 GLN A O 1
ATOM 794 N N . ALA A 1 105 ? 17.500 -10.470 -9.614 1.00 91.94 105 ALA A N 1
ATOM 795 C CA . ALA A 1 105 ? 16.768 -10.447 -10.873 1.00 91.94 105 ALA A CA 1
ATOM 796 C C . ALA A 1 105 ? 16.698 -11.866 -11.464 1.00 91.94 105 ALA A C 1
ATOM 798 O O . ALA A 1 105 ? 17.718 -12.549 -11.567 1.00 91.94 105 ALA A O 1
ATOM 799 N N . ALA A 1 106 ? 15.495 -12.293 -11.838 1.00 90.88 106 ALA A N 1
ATOM 800 C CA . ALA A 1 106 ? 15.247 -13.533 -12.562 1.00 90.88 106 ALA A CA 1
ATOM 801 C C . ALA A 1 106 ? 14.943 -13.221 -14.035 1.00 90.88 106 ALA A C 1
ATOM 803 O O . ALA A 1 106 ? 14.743 -12.063 -14.400 1.00 90.88 106 ALA A O 1
ATOM 804 N N . THR A 1 107 ? 14.886 -14.251 -14.884 1.00 87.00 107 THR A N 1
ATOM 805 C CA . THR A 1 107 ? 14.609 -14.101 -16.324 1.00 87.00 107 THR A CA 1
ATOM 806 C C . THR A 1 107 ? 13.290 -13.371 -16.606 1.00 87.00 107 THR A C 1
ATOM 808 O O . THR A 1 107 ? 13.198 -12.646 -17.590 1.00 87.00 107 THR A O 1
ATOM 811 N N . ASP A 1 108 ? 12.288 -13.542 -15.745 1.00 90.50 108 ASP A N 1
ATOM 812 C CA . ASP A 1 108 ? 10.917 -13.049 -15.913 1.00 90.50 108 ASP A CA 1
ATOM 813 C C . ASP A 1 108 ? 10.457 -12.084 -14.806 1.00 90.50 108 ASP A C 1
ATOM 815 O O . ASP A 1 108 ? 9.348 -11.556 -14.881 1.00 90.50 108 ASP A O 1
ATOM 819 N N . LYS A 1 109 ? 11.278 -11.849 -13.771 1.00 94.88 109 LYS A N 1
ATOM 820 C CA . LYS A 1 109 ? 10.893 -11.023 -12.616 1.00 94.88 109 LYS A CA 1
ATOM 821 C C . LYS A 1 109 ? 12.013 -10.119 -12.140 1.00 94.88 109 LYS A C 1
ATOM 823 O O . LYS A 1 109 ? 13.094 -10.567 -11.749 1.00 94.88 109 LYS A O 1
ATOM 828 N N . THR A 1 110 ? 11.704 -8.832 -12.053 1.00 95.94 110 THR A N 1
ATOM 829 C CA . THR A 1 110 ? 12.622 -7.841 -11.488 1.00 95.94 110 THR A CA 1
ATOM 830 C C . THR A 1 110 ? 12.680 -7.947 -9.957 1.00 95.94 110 THR A C 1
ATOM 832 O O . THR A 1 110 ? 11.741 -8.460 -9.336 1.00 95.94 110 THR A O 1
ATOM 835 N N . PRO A 1 111 ? 13.742 -7.437 -9.306 1.00 96.31 111 PRO A N 1
ATOM 836 C CA . PRO A 1 111 ? 13.805 -7.374 -7.845 1.00 96.31 111 PRO A CA 1
ATOM 837 C C . PRO A 1 111 ? 12.622 -6.624 -7.215 1.00 96.31 111 PRO A C 1
ATOM 839 O O . PRO A 1 111 ? 12.067 -7.088 -6.222 1.00 96.31 111 PRO A O 1
ATOM 842 N N . LEU A 1 112 ? 12.172 -5.514 -7.818 1.00 96.69 112 LEU A N 1
ATOM 843 C CA . LEU A 1 112 ? 11.016 -4.750 -7.331 1.00 96.69 112 LEU A CA 1
ATOM 844 C C . LEU A 1 112 ? 9.708 -5.543 -7.441 1.00 96.69 112 LEU A C 1
ATOM 846 O O . LEU A 1 112 ? 8.894 -5.510 -6.516 1.00 96.69 112 LEU A O 1
ATOM 850 N N . GLN A 1 113 ? 9.503 -6.268 -8.543 1.00 97.56 113 GLN A N 1
ATOM 851 C CA . GLN A 1 113 ? 8.345 -7.147 -8.690 1.00 97.56 113 GLN A CA 1
ATOM 852 C C . GLN A 1 113 ? 8.337 -8.204 -7.579 1.00 97.56 113 GLN A C 1
ATOM 854 O O . GLN A 1 113 ? 7.344 -8.332 -6.870 1.00 97.56 113 GLN A O 1
ATOM 859 N N . GLN A 1 114 ? 9.462 -8.891 -7.355 1.00 97.81 114 GLN A N 1
ATOM 860 C CA . GLN A 1 114 ? 9.575 -9.931 -6.325 1.00 97.81 114 GLN A CA 1
ATOM 861 C C . GLN A 1 114 ? 9.408 -9.383 -4.902 1.00 97.81 114 GLN A C 1
ATOM 863 O O . GLN A 1 114 ? 8.702 -9.985 -4.089 1.00 97.81 114 GLN A O 1
ATOM 868 N N . ALA A 1 115 ? 10.005 -8.225 -4.607 1.00 97.56 115 ALA A N 1
ATOM 869 C CA . ALA A 1 115 ? 9.836 -7.542 -3.329 1.00 97.56 115 ALA A CA 1
ATOM 870 C C . ALA A 1 115 ? 8.368 -7.175 -3.091 1.00 97.56 115 ALA A C 1
ATOM 872 O O . ALA A 1 115 ? 7.845 -7.389 -1.998 1.00 97.56 115 ALA A O 1
ATOM 873 N N . THR A 1 116 ? 7.679 -6.688 -4.126 1.00 98.31 116 THR A N 1
ATOM 874 C CA . THR A 1 116 ? 6.254 -6.353 -4.047 1.00 98.31 116 THR A CA 1
ATOM 875 C C . THR A 1 116 ? 5.407 -7.602 -3.809 1.00 98.31 116 THR A C 1
ATOM 877 O O . THR A 1 116 ? 4.611 -7.610 -2.870 1.00 98.31 116 THR A O 1
ATOM 880 N N . THR A 1 117 ? 5.610 -8.674 -4.584 1.00 98.50 117 THR A N 1
ATOM 881 C CA . THR A 1 117 ? 4.882 -9.941 -4.407 1.00 98.50 117 THR A CA 1
ATOM 882 C C . THR A 1 117 ? 5.080 -10.488 -2.991 1.00 98.50 117 THR A C 1
ATOM 884 O O . THR A 1 117 ? 4.111 -10.797 -2.298 1.00 98.50 117 THR A O 1
ATOM 887 N N . SER A 1 118 ? 6.329 -10.533 -2.5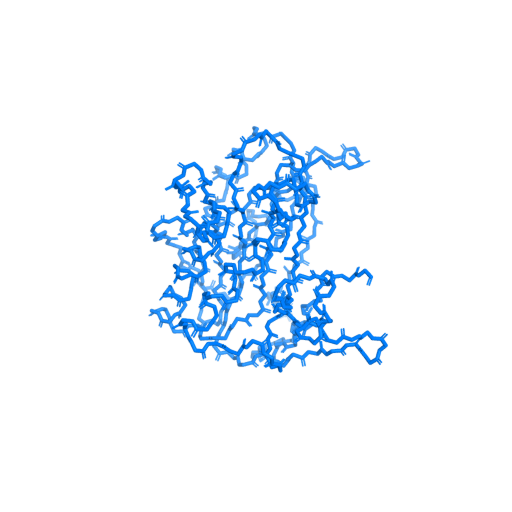13 1.00 98.19 118 SER A N 1
ATOM 888 C CA . SER A 1 118 ? 6.666 -11.012 -1.166 1.00 98.19 118 SER A CA 1
ATOM 889 C C . SER A 1 118 ? 6.032 -10.160 -0.063 1.00 98.19 118 SER A C 1
ATOM 891 O O . SER A 1 118 ? 5.478 -10.701 0.897 1.00 98.19 118 SER A O 1
ATOM 893 N N . ALA A 1 119 ? 6.065 -8.833 -0.204 1.00 98.44 119 ALA A N 1
ATOM 894 C CA . ALA A 1 119 ? 5.469 -7.921 0.763 1.00 98.44 119 ALA A CA 1
ATOM 895 C C . ALA A 1 119 ? 3.953 -8.131 0.884 1.00 98.44 119 ALA A C 1
ATOM 897 O O . ALA A 1 119 ? 3.439 -8.327 1.986 1.00 98.44 119 ALA A O 1
ATOM 898 N N . TYR A 1 120 ? 3.240 -8.161 -0.245 1.00 98.69 120 TYR A N 1
ATOM 899 C CA . TYR A 1 120 ? 1.794 -8.378 -0.250 1.00 98.69 120 TYR A CA 1
ATOM 900 C C . TYR A 1 120 ? 1.415 -9.788 0.231 1.00 98.69 120 TYR A C 1
ATOM 902 O O . TYR A 1 120 ? 0.453 -9.920 0.984 1.00 98.69 120 TYR A O 1
ATOM 910 N N . HIS A 1 121 ? 2.199 -10.827 -0.087 1.00 98.56 121 HIS A N 1
ATOM 911 C CA . HIS A 1 121 ? 1.995 -12.177 0.460 1.00 98.56 121 HIS A CA 1
ATOM 912 C C . HIS A 1 121 ? 2.070 -12.200 1.989 1.00 98.56 121 HIS A C 1
ATOM 914 O O . HIS A 1 121 ? 1.203 -12.775 2.650 1.00 98.56 121 HIS A O 1
ATOM 920 N N . GLN A 1 122 ? 3.091 -11.563 2.567 1.00 98.56 122 GLN A N 1
ATOM 921 C CA . GLN A 1 122 ? 3.236 -11.468 4.020 1.00 98.56 122 GLN A CA 1
ATOM 922 C C . GLN A 1 122 ? 2.066 -10.697 4.648 1.00 98.56 122 GLN A C 1
ATOM 924 O O . GLN A 1 122 ? 1.534 -11.125 5.673 1.00 98.56 122 GLN A O 1
ATOM 929 N N . ILE A 1 123 ? 1.634 -9.596 4.021 1.00 98.69 123 ILE A N 1
ATOM 930 C CA . ILE A 1 123 ? 0.511 -8.779 4.498 1.00 98.69 123 ILE A CA 1
ATOM 931 C C . ILE A 1 123 ? -0.799 -9.578 4.475 1.00 98.69 123 ILE A C 1
ATOM 933 O O . ILE A 1 123 ? -1.500 -9.628 5.485 1.00 98.69 123 ILE A O 1
ATOM 937 N N . PHE A 1 124 ? -1.120 -10.254 3.371 1.00 98.62 124 PHE A N 1
ATOM 938 C CA . PHE A 1 124 ? -2.345 -11.052 3.271 1.00 98.62 124 PHE A CA 1
ATOM 939 C C . PHE A 1 124 ? -2.342 -12.250 4.220 1.00 98.62 124 PHE A C 1
ATOM 941 O O . PHE A 1 124 ? -3.338 -12.477 4.908 1.00 98.62 124 PHE A O 1
ATOM 948 N N . THR A 1 125 ? -1.199 -12.929 4.362 1.00 98.44 125 THR A N 1
ATOM 949 C CA . THR A 1 125 ? -1.019 -14.004 5.352 1.00 98.44 125 THR A CA 1
ATOM 950 C C . THR A 1 125 ? -1.298 -13.506 6.772 1.00 98.44 125 THR A C 1
ATOM 952 O O . THR A 1 125 ? -2.002 -14.161 7.542 1.00 98.44 125 THR A O 1
ATOM 955 N N . LEU A 1 126 ? -0.761 -12.335 7.136 1.00 98.44 126 LEU A N 1
ATOM 956 C CA . LEU A 1 126 ? -0.985 -11.719 8.444 1.00 98.44 126 LEU A CA 1
ATOM 957 C C . LEU A 1 126 ? -2.468 -11.408 8.672 1.00 98.44 126 LEU A C 1
ATOM 959 O O . LEU A 1 126 ? -3.019 -11.739 9.722 1.00 98.44 126 LEU A O 1
ATOM 963 N N . ILE A 1 127 ? -3.111 -10.782 7.693 1.00 97.94 127 ILE A N 1
ATOM 964 C CA . ILE A 1 127 ? -4.517 -10.387 7.769 1.00 97.94 127 ILE A CA 1
ATOM 965 C C . ILE A 1 127 ? -5.442 -11.594 7.925 1.00 97.94 127 ILE A C 1
ATOM 967 O O . ILE A 1 127 ? -6.374 -11.548 8.730 1.00 97.94 127 ILE A O 1
ATOM 971 N N . GLU A 1 128 ? -5.180 -12.680 7.203 1.00 97.69 128 GLU A N 1
ATOM 972 C CA . GLU A 1 128 ? -5.945 -13.923 7.326 1.00 97.69 128 GLU A CA 1
ATOM 973 C C . GLU A 1 128 ? -5.734 -14.572 8.690 1.00 97.69 128 GLU A C 1
ATOM 975 O O . GLU A 1 128 ? -6.707 -14.932 9.356 1.00 97.69 128 GLU A O 1
ATOM 980 N N . ARG A 1 129 ? -4.483 -14.625 9.163 1.00 97.62 129 ARG A N 1
ATOM 981 C CA . ARG A 1 129 ? -4.144 -15.151 10.492 1.00 97.62 129 ARG A CA 1
ATOM 982 C C . ARG A 1 129 ? -4.859 -14.395 11.613 1.00 97.62 129 ARG A C 1
ATOM 984 O O . ARG A 1 129 ? -5.403 -15.022 12.519 1.00 97.62 129 ARG A O 1
ATOM 991 N N . LEU A 1 130 ? -4.860 -13.063 11.559 1.00 97.81 130 LEU A N 1
ATOM 992 C CA . LEU A 1 130 ? -5.498 -12.208 12.568 1.00 97.81 130 LEU A CA 1
ATOM 993 C C . LEU A 1 130 ? -7.012 -12.040 12.354 1.00 97.81 130 LEU A C 1
ATOM 995 O O . LEU A 1 130 ? -7.712 -11.484 13.206 1.00 97.81 130 LEU A O 1
ATOM 999 N N . LYS A 1 131 ? -7.538 -12.555 11.236 1.00 98.00 131 LYS A N 1
ATOM 1000 C CA . LYS A 1 131 ? -8.945 -12.475 10.841 1.00 98.00 131 LYS A CA 1
ATOM 1001 C C . LYS A 1 131 ? -9.430 -11.033 10.626 1.00 98.00 131 LYS A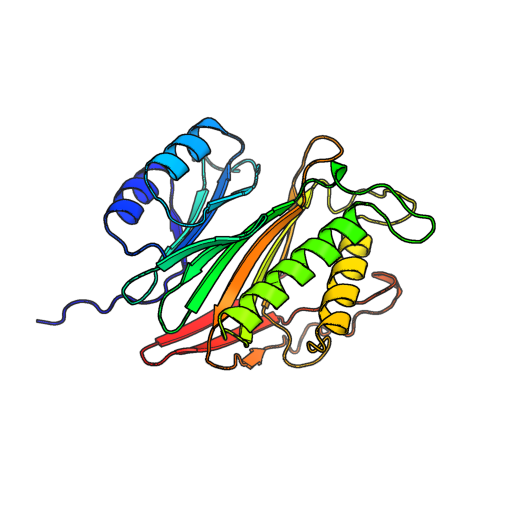 C 1
ATOM 1003 O O . LYS A 1 131 ? -10.547 -10.725 11.022 1.00 98.00 131 LYS A O 1
ATOM 1008 N N . TYR A 1 132 ? -8.646 -10.160 9.995 1.00 97.81 132 TYR A N 1
ATOM 1009 C CA . TYR A 1 132 ? -9.079 -8.811 9.569 1.00 97.81 132 TYR A CA 1
ATOM 1010 C C . TYR A 1 132 ? -9.304 -8.791 8.049 1.00 97.81 132 TYR A C 1
ATOM 1012 O O . TYR A 1 132 ? -8.589 -8.086 7.341 1.00 97.81 132 TYR A O 1
ATOM 1020 N N . PRO A 1 133 ? -10.211 -9.630 7.507 1.00 96.94 133 PRO A N 1
ATOM 1021 C CA . PRO A 1 133 ? -10.171 -10.052 6.108 1.00 96.94 133 PRO A CA 1
ATOM 1022 C C . PRO A 1 133 ? -10.346 -8.911 5.106 1.00 96.94 133 PRO A C 1
ATOM 1024 O O . PRO A 1 133 ? -9.983 -9.086 3.945 1.00 96.94 133 PRO A O 1
ATOM 1027 N N . HIS A 1 134 ? -10.864 -7.756 5.518 1.00 97.94 134 HIS A N 1
ATOM 1028 C CA . HIS A 1 134 ? -11.181 -6.671 4.609 1.00 97.94 134 HIS A CA 1
ATOM 1029 C C . HIS A 1 134 ? -10.103 -5.592 4.624 1.00 97.94 134 HIS A C 1
ATOM 1031 O O . HIS A 1 134 ? -9.893 -4.924 5.632 1.00 97.94 134 HIS A O 1
ATOM 1037 N N . ILE A 1 135 ? -9.434 -5.391 3.489 1.00 98.12 135 ILE A N 1
ATOM 1038 C CA . ILE A 1 135 ? -8.479 -4.292 3.334 1.00 98.12 135 ILE A CA 1
ATOM 1039 C C . ILE A 1 135 ? -9.238 -2.983 3.168 1.00 98.12 135 ILE A C 1
ATOM 1041 O O . ILE A 1 135 ? -10.065 -2.860 2.272 1.00 98.12 135 ILE A O 1
ATOM 1045 N N . PHE A 1 136 ? -8.897 -1.980 3.968 1.00 97.94 136 PHE A N 1
ATOM 1046 C CA . PHE A 1 136 ? -9.444 -0.632 3.838 1.00 97.94 136 PHE A CA 1
ATOM 1047 C C . PHE A 1 136 ? -8.580 0.233 2.939 1.00 97.94 136 PHE A C 1
ATOM 1049 O O . PHE A 1 136 ? -9.100 0.959 2.092 1.00 97.94 136 PHE A O 1
ATOM 1056 N N . ARG A 1 137 ? -7.257 0.180 3.137 1.00 98.56 137 ARG A N 1
ATOM 1057 C CA . ARG A 1 137 ? -6.336 1.055 2.419 1.00 98.56 137 ARG A CA 1
ATOM 1058 C C . ARG A 1 137 ? -4.915 0.529 2.348 1.00 98.56 137 ARG A C 1
ATOM 1060 O O . ARG A 1 137 ? -4.416 -0.024 3.324 1.00 98.56 137 ARG A O 1
ATOM 1067 N N . PHE A 1 138 ? -4.252 0.806 1.229 1.00 98.75 138 PHE A N 1
ATOM 1068 C CA . PHE A 1 138 ? -2.801 0.697 1.073 1.00 98.75 138 PHE A CA 1
ATOM 1069 C C . PHE A 1 138 ? -2.147 2.061 0.821 1.00 98.75 138 PHE A C 1
ATOM 1071 O O . PHE A 1 138 ? -2.654 2.877 0.054 1.00 98.75 138 PHE A O 1
ATOM 1078 N N . TRP A 1 139 ? -0.962 2.273 1.383 1.00 98.69 139 TRP A N 1
ATOM 1079 C CA . TRP A 1 139 ? -0.052 3.347 0.994 1.00 98.69 139 TRP A CA 1
ATOM 1080 C C . TRP A 1 139 ? 1.239 2.711 0.500 1.00 98.69 139 TRP A C 1
ATOM 1082 O O . TRP A 1 139 ? 1.891 1.998 1.259 1.00 98.69 139 TRP A O 1
ATOM 1092 N N . ASN A 1 140 ? 1.605 2.957 -0.756 1.00 98.62 140 ASN A N 1
ATOM 1093 C CA . ASN A 1 140 ? 2.801 2.387 -1.369 1.00 98.62 140 ASN A CA 1
ATOM 1094 C C . ASN A 1 140 ? 3.779 3.508 -1.717 1.00 98.62 140 ASN A C 1
ATOM 1096 O O . ASN A 1 140 ? 3.431 4.435 -2.448 1.00 98.62 140 ASN A O 1
ATOM 1100 N N . TYR A 1 141 ? 5.009 3.402 -1.228 1.00 97.88 141 TYR A N 1
ATOM 1101 C CA . TYR A 1 141 ? 6.085 4.338 -1.523 1.00 97.88 141 TYR A CA 1
ATOM 1102 C C . TYR A 1 141 ? 7.203 3.594 -2.236 1.00 97.88 141 TYR A C 1
ATOM 1104 O O . TYR A 1 141 ? 7.843 2.708 -1.664 1.00 97.88 141 TYR A O 1
ATOM 1112 N N . ILE A 1 142 ? 7.405 3.951 -3.501 1.00 97.44 142 ILE A N 1
ATOM 1113 C CA . ILE A 1 142 ? 8.272 3.234 -4.431 1.00 97.44 142 ILE A CA 1
ATOM 1114 C C . ILE A 1 142 ? 9.465 4.140 -4.754 1.00 97.44 142 ILE A C 1
ATOM 1116 O O . ILE A 1 142 ? 9.277 5.213 -5.337 1.00 97.44 142 ILE A O 1
ATOM 1120 N N . PRO A 1 143 ? 10.699 3.745 -4.406 1.00 95.50 143 PRO A N 1
ATOM 1121 C CA . PRO A 1 143 ? 11.877 4.523 -4.759 1.00 95.50 143 PRO A CA 1
ATOM 1122 C C . PRO A 1 143 ? 11.976 4.707 -6.272 1.00 95.50 143 PRO A C 1
ATOM 1124 O O . PRO A 1 143 ? 11.851 3.732 -7.017 1.00 95.50 143 PRO A O 1
ATOM 1127 N N . ASN A 1 144 ? 12.221 5.938 -6.725 1.00 95.62 144 ASN A N 1
ATOM 1128 C CA . ASN A 1 144 ? 12.447 6.277 -8.133 1.00 95.62 144 ASN A CA 1
ATOM 1129 C C . ASN A 1 144 ? 11.340 5.742 -9.072 1.00 95.62 144 ASN A C 1
ATOM 1131 O O . ASN A 1 144 ? 11.625 5.197 -10.128 1.00 95.62 144 ASN A O 1
ATOM 1135 N N . ILE A 1 145 ? 10.068 5.868 -8.672 1.00 96.69 145 ILE A N 1
ATOM 1136 C CA . ILE A 1 145 ? 8.900 5.204 -9.293 1.00 96.69 145 ILE A CA 1
ATOM 1137 C C . ILE A 1 145 ? 8.792 5.302 -10.831 1.00 96.69 145 ILE A C 1
ATOM 1139 O O . ILE A 1 145 ? 8.314 4.358 -11.457 1.00 96.69 145 ILE A O 1
ATOM 1143 N N . ASN A 1 146 ? 9.230 6.415 -11.433 1.00 97.00 146 ASN A N 1
ATOM 1144 C CA . ASN A 1 146 ? 9.135 6.661 -12.878 1.00 97.00 146 ASN A CA 1
ATOM 1145 C C . ASN A 1 146 ? 10.402 6.291 -13.653 1.00 97.00 146 ASN A C 1
ATOM 1147 O O . ASN A 1 146 ? 10.448 6.483 -14.865 1.00 97.00 146 ASN A O 1
ATOM 1151 N N . THR A 1 147 ? 11.458 5.815 -12.988 1.00 96.56 147 THR A N 1
ATOM 1152 C CA . THR A 1 147 ? 12.649 5.383 -13.719 1.00 96.56 147 THR A CA 1
ATOM 1153 C C . THR A 1 147 ? 12.398 4.031 -14.374 1.00 96.56 147 THR A C 1
ATOM 1155 O O . THR A 1 147 ? 11.679 3.175 -13.848 1.00 96.56 147 THR A O 1
ATOM 1158 N N . THR A 1 148 ? 12.997 3.843 -15.545 1.00 96.06 148 THR A N 1
ATOM 1159 C CA . THR A 1 148 ? 13.044 2.548 -16.220 1.00 96.06 148 THR A CA 1
ATOM 1160 C C . THR A 1 148 ? 14.209 1.744 -15.660 1.00 96.06 148 THR A C 1
ATOM 1162 O O . THR A 1 148 ? 15.334 2.235 -15.590 1.00 96.06 148 THR A O 1
ATOM 1165 N N . SER A 1 149 ? 13.942 0.502 -15.269 1.00 93.50 149 SER A N 1
ATOM 1166 C CA . SER A 1 149 ? 14.965 -0.489 -14.937 1.00 93.50 149 SER A CA 1
ATOM 1167 C C . SER A 1 149 ? 14.525 -1.843 -15.476 1.00 93.50 149 SER A C 1
ATOM 1169 O O . SER A 1 149 ? 13.330 -2.121 -15.501 1.00 93.50 149 SER A O 1
ATOM 1171 N N . TYR A 1 150 ? 15.461 -2.689 -15.911 1.00 94.12 150 TYR A N 1
ATOM 1172 C CA . TYR A 1 150 ? 15.114 -3.975 -16.535 1.00 94.12 150 TYR A CA 1
ATOM 1173 C C . TYR A 1 150 ? 14.081 -3.811 -17.674 1.00 94.12 150 TYR A C 1
ATOM 1175 O O . TYR A 1 150 ? 13.095 -4.539 -17.728 1.00 94.12 150 TYR A O 1
ATOM 1183 N N . GLU A 1 151 ? 14.271 -2.796 -18.529 1.00 94.81 151 GLU A N 1
ATOM 1184 C CA . GLU A 1 151 ? 13.394 -2.460 -19.669 1.00 94.81 151 GLU A CA 1
ATOM 1185 C C . GLU A 1 151 ? 11.927 -2.127 -19.334 1.00 94.81 151 GLU A C 1
ATOM 1187 O O . GLU A 1 151 ? 11.088 -2.027 -20.228 1.00 94.81 151 GLU A O 1
ATOM 1192 N N . LEU A 1 152 ? 11.594 -1.907 -18.058 1.00 95.38 152 LEU A N 1
ATOM 1193 C CA . LEU A 1 152 ? 10.233 -1.588 -17.636 1.00 95.38 152 LEU A CA 1
ATOM 1194 C C . LEU A 1 152 ? 10.217 -0.439 -16.625 1.00 95.38 152 LEU A C 1
ATOM 1196 O O . LEU A 1 152 ? 11.056 -0.361 -15.730 1.00 95.38 152 LEU A O 1
ATOM 1200 N N . GLU A 1 153 ? 9.240 0.461 -16.730 1.00 97.50 153 GLU A N 1
ATOM 1201 C CA . GLU A 1 153 ? 9.019 1.485 -15.703 1.00 97.50 153 GLU A CA 1
ATOM 1202 C C . GLU A 1 153 ? 8.773 0.822 -14.337 1.00 97.50 153 GLU A C 1
ATOM 1204 O O . GLU A 1 153 ? 7.993 -0.129 -14.219 1.00 97.50 153 GLU A O 1
ATOM 1209 N N . ARG A 1 154 ? 9.405 1.335 -13.280 1.00 97.12 154 ARG A N 1
ATOM 1210 C CA . ARG A 1 154 ? 9.304 0.756 -11.931 1.00 97.12 154 ARG A CA 1
ATOM 1211 C C . ARG A 1 154 ? 7.875 0.705 -11.391 1.00 97.12 154 ARG A C 1
ATOM 1213 O O . ARG A 1 154 ? 7.512 -0.281 -10.753 1.00 97.12 154 ARG A O 1
ATOM 1220 N N . TYR A 1 155 ? 7.025 1.687 -11.697 1.00 97.88 155 TYR A N 1
ATOM 1221 C CA . TYR A 1 155 ? 5.597 1.618 -11.359 1.00 97.88 155 TYR A CA 1
ATOM 1222 C C . TYR A 1 155 ? 4.902 0.383 -11.954 1.00 97.88 155 TYR A C 1
ATOM 1224 O O . TYR A 1 155 ? 4.110 -0.282 -11.284 1.00 97.88 155 TYR A O 1
ATOM 1232 N N . ARG A 1 156 ? 5.227 0.038 -13.204 1.00 97.94 156 ARG A N 1
ATOM 1233 C CA . ARG A 1 156 ? 4.667 -1.127 -13.900 1.00 97.94 156 ARG A CA 1
ATOM 1234 C C . ARG A 1 156 ? 5.190 -2.435 -13.299 1.00 97.94 156 ARG A C 1
ATOM 1236 O O . ARG A 1 156 ? 4.402 -3.352 -13.092 1.00 97.94 156 ARG A O 1
ATOM 1243 N N . GLN A 1 157 ? 6.473 -2.489 -12.927 1.00 97.62 157 GLN A N 1
ATOM 1244 C CA . GLN A 1 157 ? 7.053 -3.620 -12.181 1.00 97.62 157 GLN A CA 1
ATOM 1245 C C . GLN A 1 157 ? 6.351 -3.842 -10.829 1.00 97.62 157 GLN A C 1
ATOM 1247 O O . GLN A 1 157 ? 6.026 -4.973 -10.469 1.00 97.62 157 GLN A O 1
ATOM 1252 N N . PHE A 1 158 ? 6.074 -2.763 -10.089 1.00 98.12 158 PHE A N 1
ATOM 1253 C CA . PHE A 1 158 ? 5.302 -2.823 -8.846 1.00 98.12 158 PHE A CA 1
ATOM 1254 C C . PHE A 1 158 ? 3.883 -3.364 -9.088 1.00 98.12 158 PHE A C 1
ATOM 1256 O O . PHE A 1 158 ? 3.427 -4.245 -8.361 1.00 98.12 158 PHE A O 1
ATOM 1263 N N . ASN A 1 159 ? 3.185 -2.888 -10.126 1.00 98.44 159 ASN A N 1
ATOM 1264 C CA . ASN A 1 159 ? 1.836 -3.371 -10.437 1.00 98.44 159 ASN A CA 1
ATOM 1265 C C . ASN A 1 159 ? 1.809 -4.864 -10.787 1.00 98.44 159 ASN A C 1
ATOM 1267 O O . ASN A 1 159 ? 0.896 -5.550 -10.328 1.00 98.44 159 ASN A O 1
ATOM 1271 N N . LEU A 1 160 ? 2.820 -5.373 -11.505 1.00 97.94 160 LEU A N 1
ATOM 1272 C CA . LEU A 1 160 ? 2.984 -6.809 -11.766 1.00 97.94 160 LEU A CA 1
ATOM 1273 C C . LEU A 1 160 ? 3.044 -7.613 -10.464 1.00 97.94 160 LEU A C 1
ATOM 1275 O O . LEU A 1 160 ? 2.257 -8.539 -10.275 1.00 97.94 160 LEU A O 1
ATOM 1279 N N . GLY A 1 161 ? 3.929 -7.227 -9.540 1.00 98.31 161 GLY A N 1
ATOM 1280 C CA . GLY A 1 161 ? 4.094 -7.961 -8.283 1.00 98.31 161 GLY A CA 1
ATOM 1281 C C . GLY A 1 161 ? 2.871 -7.857 -7.372 1.00 98.31 161 GLY A C 1
ATOM 1282 O O . GLY A 1 161 ? 2.470 -8.826 -6.726 1.00 98.31 161 GLY A O 1
ATOM 1283 N N . ARG A 1 162 ? 2.212 -6.692 -7.364 1.00 98.44 162 ARG A N 1
ATOM 1284 C CA . ARG A 1 162 ? 0.960 -6.496 -6.627 1.00 98.44 162 ARG A CA 1
ATOM 1285 C C . ARG A 1 162 ? -0.150 -7.389 -7.176 1.00 98.44 162 ARG A C 1
ATOM 1287 O O . ARG A 1 162 ? -0.800 -8.072 -6.391 1.00 98.44 162 ARG A O 1
ATOM 1294 N N . GLN A 1 163 ? -0.371 -7.406 -8.489 1.00 98.12 163 GLN A N 1
ATOM 1295 C CA . GLN A 1 163 ? -1.429 -8.227 -9.077 1.00 98.12 163 GLN A CA 1
ATOM 1296 C C . GLN A 1 163 ? -1.170 -9.722 -8.846 1.00 98.12 163 GLN A C 1
ATOM 1298 O O . GLN A 1 163 ? -2.092 -10.434 -8.453 1.00 98.12 163 GLN A O 1
ATOM 1303 N N . GLU A 1 164 ? 0.079 -10.178 -8.997 1.00 98.25 164 GLU A N 1
ATOM 1304 C CA . GLU A 1 164 ? 0.478 -11.558 -8.693 1.00 98.25 164 GLU A CA 1
ATOM 1305 C C . GLU A 1 164 ? 0.061 -11.960 -7.268 1.00 98.25 164 GLU A C 1
ATOM 1307 O O . GLU A 1 164 ? -0.583 -12.992 -7.076 1.00 98.25 164 GLU A O 1
ATOM 1312 N N . ALA A 1 165 ? 0.343 -11.107 -6.280 1.00 98.44 165 ALA A N 1
ATOM 1313 C CA . ALA A 1 165 ? -0.019 -11.362 -4.891 1.00 98.44 165 ALA A CA 1
ATOM 1314 C C . ALA A 1 165 ? -1.533 -11.366 -4.633 1.00 98.44 165 ALA A C 1
ATOM 1316 O O . ALA A 1 165 ? -2.027 -12.212 -3.886 1.00 98.44 165 ALA A O 1
ATOM 1317 N N . PHE A 1 166 ? -2.283 -10.436 -5.233 1.00 98.38 166 PHE A N 1
ATOM 1318 C CA . PHE A 1 166 ? -3.745 -10.419 -5.114 1.00 98.38 166 PHE A CA 1
ATOM 1319 C C . PHE A 1 166 ? -4.355 -11.714 -5.666 1.00 98.38 166 PHE A C 1
ATOM 1321 O O . PHE A 1 166 ? -5.162 -12.351 -4.988 1.00 98.38 166 PHE A O 1
ATOM 1328 N N . LEU A 1 167 ? -3.915 -12.146 -6.851 1.00 98.19 167 LEU A N 1
ATOM 1329 C CA . LEU A 1 167 ? -4.389 -13.378 -7.479 1.00 98.19 167 LEU A CA 1
ATOM 1330 C C . LEU A 1 167 ? -4.019 -14.622 -6.658 1.00 98.19 167 LEU A C 1
ATOM 1332 O O . LEU A 1 167 ? -4.868 -15.490 -6.453 1.00 98.19 167 LEU A O 1
ATOM 1336 N N . ALA A 1 168 ? -2.793 -14.692 -6.127 1.00 98.31 168 ALA A N 1
ATOM 1337 C CA . ALA A 1 168 ? -2.333 -15.811 -5.301 1.00 98.31 168 ALA A CA 1
ATOM 1338 C C . ALA A 1 168 ? -3.188 -16.014 -4.035 1.00 98.31 168 ALA A C 1
ATOM 1340 O O . ALA A 1 168 ? -3.435 -17.150 -3.630 1.00 98.31 168 ALA A O 1
ATOM 1341 N N . PHE A 1 169 ? -3.692 -14.924 -3.450 1.00 98.06 169 PHE A N 1
ATOM 1342 C CA . PHE A 1 169 ? -4.571 -14.941 -2.275 1.00 98.06 169 PHE A CA 1
ATOM 1343 C C . PHE A 1 169 ? -6.067 -14.891 -2.627 1.00 98.06 169 PHE A C 1
ATOM 1345 O O . PHE A 1 169 ? -6.896 -14.679 -1.743 1.00 98.06 169 PHE A O 1
ATOM 1352 N N . LYS A 1 170 ? -6.431 -15.091 -3.905 1.00 97.38 170 LYS A N 1
ATOM 1353 C CA . LYS A 1 170 ? -7.821 -15.045 -4.405 1.00 97.38 170 LYS A CA 1
ATOM 1354 C C . LYS A 1 170 ? -8.558 -13.761 -4.003 1.00 97.38 170 LYS A C 1
ATOM 1356 O O . LYS A 1 170 ? -9.755 -13.781 -3.725 1.00 97.38 170 LYS A O 1
ATOM 1361 N N . ARG A 1 171 ? -7.823 -12.652 -3.928 1.00 96.81 171 ARG A N 1
ATOM 1362 C CA . ARG A 1 171 ? -8.360 -11.317 -3.670 1.00 96.81 171 ARG A CA 1
ATOM 1363 C C . ARG A 1 171 ? -8.876 -10.735 -4.979 1.00 96.81 171 ARG A C 1
ATOM 1365 O O . ARG A 1 171 ? -8.287 -10.966 -6.035 1.00 96.81 171 ARG A O 1
ATOM 1372 N N . ASP A 1 172 ? -9.932 -9.937 -4.893 1.00 95.75 172 ASP A N 1
ATOM 1373 C CA . ASP A 1 172 ? -10.466 -9.236 -6.055 1.00 95.75 172 ASP A CA 1
ATOM 1374 C C . ASP A 1 172 ? -9.419 -8.294 -6.653 1.00 95.75 172 ASP A C 1
ATOM 1376 O O . ASP A 1 172 ? -8.766 -7.527 -5.944 1.00 95.75 172 ASP A O 1
ATOM 1380 N N . VAL A 1 173 ? -9.277 -8.347 -7.976 1.00 95.69 173 VAL A N 1
ATOM 1381 C CA . VAL A 1 173 ? -8.448 -7.413 -8.756 1.00 95.69 173 VAL A CA 1
ATOM 1382 C C . VAL A 1 173 ? -9.288 -6.388 -9.527 1.00 95.69 173 VAL A C 1
ATOM 1384 O O . VAL A 1 173 ? -8.736 -5.461 -10.115 1.00 95.69 173 VAL A O 1
ATOM 1387 N N . VAL A 1 174 ? -10.615 -6.542 -9.490 1.00 95.75 174 VAL A N 1
ATOM 1388 C CA . VAL A 1 174 ? -11.645 -5.722 -10.147 1.00 95.75 174 VAL A CA 1
ATOM 1389 C C . VAL A 1 174 ? -12.828 -5.582 -9.184 1.00 95.75 174 VAL A C 1
ATOM 1391 O O . VAL A 1 174 ? -13.113 -6.502 -8.425 1.00 95.75 174 VAL A O 1
ATOM 1394 N N . GLY A 1 175 ? -13.548 -4.459 -9.220 1.00 95.56 175 GLY A N 1
ATOM 1395 C CA . GLY A 1 175 ? -14.747 -4.266 -8.399 1.00 95.56 175 GLY A CA 1
ATOM 1396 C C . GLY A 1 175 ? -14.420 -3.732 -7.005 1.00 95.56 175 GLY A C 1
ATOM 1397 O O . GLY A 1 175 ? -13.949 -2.600 -6.893 1.00 95.56 175 GLY A O 1
ATOM 1398 N N . ASN A 1 176 ? -14.678 -4.515 -5.948 1.00 95.31 176 ASN A N 1
ATOM 1399 C CA . ASN A 1 176 ? -14.555 -4.073 -4.549 1.00 95.31 176 ASN A CA 1
ATOM 1400 C C . ASN A 1 176 ? -13.099 -4.078 -4.031 1.00 95.31 176 ASN A C 1
ATOM 1402 O O . ASN A 1 176 ? -12.776 -4.637 -2.985 1.00 95.31 176 ASN A O 1
ATOM 1406 N N . VAL A 1 177 ? -12.198 -3.464 -4.795 1.00 97.38 177 VAL A N 1
ATOM 1407 C CA . VAL A 1 177 ? -10.773 -3.323 -4.470 1.00 97.38 177 VAL A CA 1
ATOM 1408 C C . VAL A 1 177 ? -10.546 -2.174 -3.472 1.00 97.38 177 VAL A C 1
ATOM 1410 O O . VAL A 1 177 ? -11.345 -1.237 -3.429 1.00 97.38 177 VAL A O 1
ATOM 1413 N N . PRO A 1 178 ? -9.475 -2.199 -2.656 1.00 97.88 178 PRO A N 1
ATOM 1414 C CA . PRO A 1 178 ? -9.266 -1.186 -1.623 1.00 97.88 178 PRO A CA 1
ATOM 1415 C C . PRO A 1 178 ? -8.845 0.172 -2.195 1.00 97.88 178 PRO A C 1
ATOM 1417 O O . PRO A 1 178 ? -8.235 0.258 -3.267 1.00 97.88 178 PRO A O 1
ATOM 1420 N N . ALA A 1 179 ? -9.063 1.228 -1.410 1.00 98.50 179 ALA A N 1
ATOM 1421 C CA . ALA A 1 179 ? -8.445 2.522 -1.652 1.00 98.50 179 ALA A CA 1
ATOM 1422 C C . ALA A 1 179 ? -6.916 2.403 -1.571 1.00 98.50 179 ALA A C 1
ATOM 1424 O O . ALA A 1 179 ? -6.371 1.655 -0.754 1.00 98.50 179 ALA A O 1
ATOM 1425 N N . ALA A 1 180 ? -6.191 3.164 -2.385 1.00 98.38 180 ALA A N 1
ATOM 1426 C CA . ALA A 1 180 ? -4.738 3.136 -2.343 1.00 98.38 180 ALA A CA 1
ATOM 1427 C C . ALA A 1 180 ? -4.074 4.425 -2.828 1.00 98.38 180 ALA A C 1
ATOM 1429 O O . ALA A 1 180 ? -4.662 5.253 -3.522 1.00 98.38 180 ALA A O 1
ATOM 1430 N N . CYS A 1 181 ? -2.790 4.560 -2.517 1.00 97.88 181 CYS A N 1
ATOM 1431 C CA . CYS A 1 181 ? -1.879 5.410 -3.273 1.00 97.88 181 CYS A CA 1
ATOM 1432 C C . CYS A 1 181 ? -0.593 4.653 -3.624 1.00 97.88 181 CYS A C 1
ATOM 1434 O O . CYS A 1 181 ? -0.217 3.682 -2.957 1.00 97.88 181 CYS A O 1
ATOM 1436 N N . ALA A 1 182 ? 0.070 5.110 -4.684 1.00 97.62 182 ALA A N 1
ATOM 1437 C CA . ALA A 1 182 ? 1.420 4.715 -5.054 1.00 97.62 182 ALA A CA 1
ATOM 1438 C C . ALA A 1 182 ? 2.197 5.984 -5.407 1.00 97.62 182 ALA A C 1
ATOM 1440 O O . ALA A 1 182 ? 1.830 6.686 -6.346 1.00 97.62 182 ALA A O 1
ATOM 1441 N N . LEU A 1 183 ? 3.216 6.312 -4.615 1.00 96.44 183 LEU A N 1
ATOM 1442 C CA . LEU A 1 183 ? 3.965 7.559 -4.732 1.00 96.44 183 LEU A CA 1
ATOM 1443 C C . LEU A 1 183 ? 5.460 7.286 -4.834 1.00 96.44 183 LEU A C 1
ATOM 1445 O O . LEU A 1 183 ? 6.003 6.406 -4.163 1.00 96.44 183 LEU A O 1
ATOM 1449 N N . GLY A 1 184 ? 6.121 8.068 -5.680 1.00 95.19 184 GLY A N 1
ATOM 1450 C CA . GLY A 1 184 ? 7.565 8.038 -5.834 1.00 95.19 184 GLY A CA 1
ATOM 1451 C C . GLY A 1 184 ? 8.279 8.946 -4.855 1.00 95.19 184 GLY A C 1
ATOM 1452 O O . GLY A 1 184 ? 7.783 10.017 -4.522 1.00 95.19 184 GLY A O 1
ATOM 1453 N N . PHE A 1 185 ? 9.486 8.558 -4.465 1.00 92.88 185 PHE A N 1
ATOM 1454 C CA . PHE A 1 185 ? 10.449 9.456 -3.834 1.00 92.88 185 PHE A CA 1
ATOM 1455 C C . PHE A 1 185 ? 11.838 9.215 -4.419 1.00 92.88 185 PHE A C 1
ATOM 1457 O O . PHE A 1 185 ? 12.136 8.119 -4.900 1.00 92.88 185 PHE A O 1
ATOM 1464 N N . LYS A 1 186 ? 12.686 10.246 -4.396 1.00 91.00 186 LYS A N 1
ATOM 1465 C CA . LYS A 1 186 ? 14.081 10.117 -4.822 1.00 91.00 186 LYS A CA 1
ATOM 1466 C C . LYS A 1 186 ? 14.848 9.318 -3.781 1.00 91.00 186 LYS A C 1
ATOM 1468 O O . LYS A 1 186 ? 14.784 9.625 -2.593 1.00 91.00 186 LYS A O 1
ATOM 1473 N N . ALA A 1 187 ? 15.592 8.321 -4.228 1.00 88.38 187 ALA A N 1
ATOM 1474 C CA . ALA A 1 187 ? 16.436 7.529 -3.350 1.00 88.38 187 ALA A CA 1
ATOM 1475 C C . ALA A 1 187 ? 17.689 7.046 -4.089 1.00 88.38 187 ALA A C 1
ATOM 1477 O O . ALA A 1 187 ? 17.675 6.980 -5.322 1.00 88.38 187 ALA A O 1
ATOM 1478 N N . PRO A 1 188 ? 18.748 6.657 -3.358 1.00 83.31 188 PRO A N 1
ATOM 1479 C CA . PRO A 1 188 ? 19.831 5.870 -3.933 1.00 83.31 188 PRO A CA 1
ATOM 1480 C C . PRO A 1 188 ? 19.298 4.605 -4.617 1.00 83.31 188 PRO A C 1
ATOM 1482 O O . PRO A 1 188 ? 18.203 4.123 -4.301 1.00 83.31 188 PRO A O 1
ATOM 1485 N N . GLU A 1 189 ? 20.080 4.050 -5.538 1.00 71.25 189 GLU A N 1
ATOM 1486 C CA . GLU A 1 189 ? 19.772 2.745 -6.120 1.00 71.25 189 GLU A CA 1
ATOM 1487 C C . GLU A 1 189 ? 19.593 1.688 -5.019 1.00 71.25 189 GLU A C 1
ATOM 1489 O O . GLU A 1 189 ? 20.258 1.736 -3.984 1.00 71.25 189 GLU A O 1
ATOM 1494 N N . GLN A 1 190 ? 18.684 0.735 -5.245 1.00 69.69 190 GLN A N 1
ATOM 1495 C CA . GLN A 1 190 ? 18.387 -0.376 -4.324 1.00 69.69 190 GLN A CA 1
ATOM 1496 C C . GLN A 1 190 ? 17.748 0.030 -2.980 1.00 69.69 190 GLN A C 1
ATOM 1498 O O . GLN A 1 190 ? 17.719 -0.770 -2.045 1.00 69.69 190 GLN A O 1
ATOM 1503 N N . ALA A 1 191 ? 17.195 1.243 -2.864 1.00 82.25 191 ALA A N 1
ATOM 1504 C CA . ALA A 1 191 ? 16.312 1.575 -1.747 1.00 82.25 191 ALA A CA 1
ATOM 1505 C C . ALA A 1 191 ? 15.106 0.614 -1.682 1.00 82.25 191 ALA A C 1
ATOM 1507 O O . ALA A 1 191 ? 14.672 0.074 -2.696 1.00 82.25 191 ALA A O 1
ATOM 1508 N N . GLY A 1 192 ? 14.577 0.379 -0.480 1.00 89.56 192 GLY A N 1
ATOM 1509 C CA . GLY A 1 192 ? 13.492 -0.581 -0.280 1.00 89.56 192 GLY A CA 1
ATOM 1510 C C . GLY A 1 192 ? 12.095 -0.029 -0.567 1.00 89.56 192 GLY A C 1
ATOM 1511 O O . GLY A 1 192 ? 11.832 1.169 -0.433 1.00 89.56 192 GLY A O 1
ATOM 1512 N N . LEU A 1 193 ? 11.185 -0.945 -0.892 1.00 96.25 193 LEU A N 1
ATOM 1513 C CA . LEU A 1 193 ? 9.749 -0.712 -0.987 1.00 96.25 193 LEU A CA 1
ATOM 1514 C C . LEU A 1 193 ? 9.168 -0.482 0.413 1.00 96.25 193 LEU A C 1
ATOM 1516 O O . LEU A 1 193 ? 9.383 -1.286 1.323 1.00 96.25 193 LEU A O 1
ATOM 1520 N N . SER A 1 194 ? 8.407 0.597 0.575 1.00 97.56 194 SER A N 1
ATOM 1521 C CA . SER A 1 194 ? 7.752 0.960 1.834 1.00 97.56 194 SER A CA 1
ATOM 1522 C C . SER A 1 194 ? 6.236 0.884 1.672 1.00 97.56 194 SER A C 1
ATOM 1524 O O . SER A 1 194 ? 5.670 1.570 0.821 1.00 97.56 194 SER A O 1
ATOM 1526 N N . ILE A 1 195 ? 5.573 0.067 2.491 1.00 98.62 195 ILE A N 1
ATOM 1527 C CA . ILE A 1 195 ? 4.120 -0.132 2.452 1.00 98.62 195 ILE A CA 1
ATOM 1528 C C . ILE A 1 195 ? 3.537 0.113 3.839 1.00 98.62 195 ILE A C 1
ATOM 1530 O O . ILE A 1 195 ? 4.042 -0.404 4.832 1.00 98.62 195 ILE A O 1
ATOM 1534 N N . ALA A 1 196 ? 2.437 0.854 3.900 1.00 98.69 196 ALA A N 1
ATOM 1535 C CA . ALA A 1 196 ? 1.508 0.781 5.020 1.00 98.69 196 ALA A CA 1
ATOM 1536 C C . ALA A 1 196 ? 0.163 0.239 4.547 1.00 98.69 196 ALA A C 1
ATOM 1538 O O . ALA A 1 196 ? -0.209 0.393 3.381 1.00 98.69 196 ALA A O 1
ATOM 1539 N N . PHE A 1 197 ? -0.574 -0.384 5.455 1.00 98.81 197 PHE A N 1
ATOM 1540 C CA . PHE A 1 197 ? -1.905 -0.889 5.174 1.00 98.81 197 PHE A CA 1
ATOM 1541 C C . PHE A 1 197 ? -2.818 -0.760 6.388 1.00 98.81 197 PHE A C 1
ATOM 1543 O O . PHE A 1 197 ? -2.370 -0.755 7.536 1.00 98.81 197 PHE A O 1
ATOM 1550 N N . MET A 1 198 ? -4.113 -0.687 6.107 1.00 98.31 198 MET A N 1
ATOM 1551 C CA . MET A 1 198 ? -5.176 -0.753 7.096 1.00 98.31 198 MET A CA 1
ATOM 1552 C C . MET A 1 198 ? -6.185 -1.814 6.672 1.00 98.31 198 MET A C 1
ATOM 1554 O O . MET A 1 198 ? -6.568 -1.869 5.501 1.00 98.31 198 MET A O 1
ATOM 1558 N N . ALA A 1 199 ? -6.613 -2.641 7.619 1.00 98.19 199 ALA A N 1
ATOM 1559 C CA . ALA A 1 199 ? -7.597 -3.693 7.412 1.00 98.19 199 ALA A CA 1
ATOM 1560 C C . ALA A 1 199 ? -8.561 -3.784 8.600 1.00 98.19 199 ALA A C 1
ATOM 1562 O O . ALA A 1 199 ? -8.257 -3.314 9.695 1.00 98.19 199 ALA A O 1
ATOM 1563 N N . GLY A 1 200 ? -9.719 -4.400 8.394 1.00 96.31 200 GLY A N 1
ATOM 1564 C CA . GLY A 1 200 ? -10.756 -4.516 9.408 1.00 96.31 200 GLY A CA 1
ATOM 1565 C C . GLY A 1 200 ? -11.655 -5.730 9.236 1.00 96.31 200 GLY A C 1
ATOM 1566 O O . GLY A 1 200 ? -11.492 -6.554 8.332 1.00 96.31 200 GLY A O 1
ATOM 1567 N N . ARG A 1 201 ? -12.620 -5.841 10.150 1.00 95.25 201 ARG A N 1
ATOM 1568 C CA . ARG A 1 201 ? -13.621 -6.923 10.172 1.00 95.25 201 ARG A CA 1
ATOM 1569 C C . ARG A 1 201 ? -14.927 -6.578 9.459 1.00 95.25 201 ARG A C 1
ATOM 1571 O O . ARG A 1 201 ? -15.736 -7.468 9.233 1.00 95.25 201 ARG A O 1
ATOM 1578 N N . VAL A 1 202 ? -15.130 -5.308 9.118 1.00 95.69 202 VAL A N 1
ATOM 1579 C CA . VAL A 1 202 ? -16.293 -4.832 8.360 1.00 95.69 202 VAL A CA 1
ATOM 1580 C C . VAL A 1 202 ? -15.906 -4.706 6.897 1.00 95.69 202 VAL A C 1
ATOM 1582 O O . VAL A 1 202 ? -14.847 -4.174 6.598 1.00 95.69 202 VAL A O 1
ATOM 1585 N N . GLU A 1 203 ? -16.752 -5.164 5.985 1.00 97.12 203 GLU A N 1
ATOM 1586 C CA . GLU A 1 203 ? -16.496 -5.016 4.556 1.00 97.12 203 GLU A CA 1
ATOM 1587 C C . GLU A 1 203 ? -16.586 -3.537 4.117 1.00 97.12 203 GLU A C 1
ATOM 1589 O O . GLU A 1 203 ? -17.595 -2.879 4.392 1.00 97.12 203 GLU A O 1
ATOM 1594 N N . PRO A 1 204 ? -15.556 -2.978 3.452 1.00 97.50 204 PRO A N 1
ATOM 1595 C CA . PRO A 1 204 ? -15.619 -1.644 2.880 1.00 97.50 204 PRO A CA 1
ATOM 1596 C C . PRO A 1 204 ? -16.461 -1.647 1.604 1.00 97.50 204 PRO A C 1
ATOM 1598 O O . PRO A 1 204 ? -16.536 -2.637 0.877 1.00 97.50 204 PRO A O 1
ATOM 1601 N N . THR A 1 205 ? -17.030 -0.491 1.282 1.00 98.25 205 THR A N 1
ATOM 1602 C CA . THR A 1 205 ? -17.614 -0.228 -0.035 1.00 98.25 205 THR A CA 1
ATOM 1603 C C . THR A 1 205 ? -16.623 0.570 -0.875 1.00 98.25 205 THR A C 1
ATOM 1605 O O . THR A 1 205 ? -16.311 1.716 -0.540 1.00 98.25 205 THR A O 1
ATOM 1608 N N . ALA A 1 206 ? -16.124 -0.023 -1.959 1.00 98.06 206 ALA A N 1
ATOM 1609 C CA . ALA A 1 206 ? -15.343 0.684 -2.965 1.00 98.06 206 ALA A CA 1
ATOM 1610 C C . ALA A 1 206 ? -16.201 1.727 -3.694 1.00 98.06 206 ALA A C 1
ATOM 1612 O O . ALA A 1 206 ? -17.348 1.476 -4.063 1.00 98.06 206 ALA A O 1
ATOM 1613 N N . ILE A 1 207 ? -15.627 2.908 -3.909 1.00 98.38 207 ILE A N 1
ATOM 1614 C CA . ILE A 1 207 ? -16.250 4.022 -4.620 1.00 98.38 207 ILE A CA 1
ATOM 1615 C C . ILE A 1 207 ? -15.366 4.376 -5.810 1.00 98.38 207 ILE A C 1
ATOM 1617 O O . ILE A 1 207 ? -14.172 4.628 -5.645 1.00 98.38 207 ILE A O 1
ATOM 1621 N N . GLU A 1 208 ? -15.979 4.453 -6.989 1.00 98.38 208 GLU A N 1
ATOM 1622 C CA . GLU A 1 208 ? -15.346 4.897 -8.230 1.00 98.38 208 GLU A CA 1
ATOM 1623 C C . GLU A 1 208 ? -15.745 6.333 -8.589 1.00 98.38 208 GLU A C 1
ATOM 1625 O O . GLU A 1 208 ? -16.759 6.859 -8.127 1.00 98.38 208 GLU A O 1
ATOM 1630 N N . ASN A 1 209 ? -14.934 6.987 -9.423 1.00 97.62 209 ASN A N 1
ATOM 1631 C CA . ASN A 1 209 ? -15.211 8.336 -9.911 1.00 97.62 209 ASN A CA 1
ATOM 1632 C C . ASN A 1 209 ? -15.870 8.239 -11.295 1.00 97.62 209 ASN A C 1
ATOM 1634 O O . ASN A 1 209 ? -15.201 7.804 -12.227 1.00 97.62 209 ASN A O 1
ATOM 1638 N N . PRO A 1 210 ? -17.119 8.702 -11.490 1.00 96.69 210 PRO A N 1
ATOM 1639 C CA . PRO A 1 210 ? -17.830 8.564 -12.767 1.00 96.69 210 PRO A CA 1
ATOM 1640 C C . PRO A 1 210 ? -17.178 9.319 -13.937 1.00 96.69 210 PRO A C 1
ATOM 1642 O O . PRO A 1 210 ? -17.580 9.142 -15.082 1.00 96.69 210 PRO A O 1
ATOM 1645 N N . ARG A 1 211 ? -16.189 10.181 -13.664 1.00 97.56 211 ARG A N 1
ATOM 1646 C CA . ARG A 1 211 ? -15.426 10.930 -14.675 1.00 97.56 211 ARG A CA 1
ATOM 1647 C C . ARG A 1 211 ? -14.038 10.352 -14.952 1.00 97.56 211 ARG A C 1
ATOM 1649 O O . ARG A 1 211 ? -13.305 10.926 -15.750 1.00 97.56 211 ARG A O 1
ATOM 1656 N N . GLN A 1 212 ? -13.649 9.268 -14.284 1.00 97.25 212 GLN A N 1
ATOM 1657 C CA . GLN A 1 212 ? -12.362 8.609 -14.490 1.00 97.25 212 GLN A CA 1
ATOM 1658 C C . GLN A 1 212 ? -12.597 7.129 -14.760 1.00 97.25 212 GLN A C 1
ATOM 1660 O O . GLN A 1 212 ? -13.382 6.488 -14.070 1.00 97.25 212 GLN A O 1
ATOM 1665 N N . ILE A 1 213 ? -11.873 6.570 -15.726 1.00 96.81 213 ILE A N 1
ATOM 1666 C CA . ILE A 1 213 ? -11.850 5.118 -15.923 1.00 96.81 213 ILE A CA 1
ATOM 1667 C C . ILE A 1 213 ? -11.353 4.473 -14.619 1.00 96.81 213 ILE A C 1
ATOM 1669 O O . ILE A 1 213 ? -10.442 4.998 -13.961 1.00 96.81 213 ILE A O 1
ATOM 1673 N N . SER A 1 214 ? -11.966 3.365 -14.209 1.00 97.75 214 SER A N 1
ATOM 1674 C CA . SER A 1 214 ? -11.494 2.605 -13.054 1.00 97.75 214 SER A CA 1
ATOM 1675 C C . SER A 1 214 ? -10.072 2.115 -13.294 1.00 97.75 214 SER A C 1
ATOM 1677 O O . SER A 1 214 ? -9.737 1.671 -14.389 1.00 97.75 214 SER A O 1
ATOM 1679 N N . ALA A 1 215 ? -9.214 2.191 -12.276 1.00 96.00 215 ALA A N 1
ATOM 1680 C CA . ALA A 1 215 ? -7.787 1.923 -12.458 1.00 96.00 215 ALA A CA 1
ATOM 1681 C C . ALA A 1 215 ? -7.508 0.502 -12.978 1.00 96.00 215 ALA A C 1
ATOM 1683 O O . ALA A 1 215 ? -6.654 0.309 -13.839 1.00 96.00 215 ALA A O 1
ATOM 1684 N N . TYR A 1 216 ? -8.301 -0.471 -12.530 1.00 95.81 216 TYR A N 1
ATOM 1685 C CA . TYR A 1 216 ? -8.238 -1.871 -12.960 1.00 95.81 216 TYR A CA 1
ATOM 1686 C C . TYR A 1 216 ? -8.829 -2.123 -14.361 1.00 95.81 216 TYR A C 1
ATOM 1688 O O . TYR A 1 216 ? -8.890 -3.265 -14.802 1.00 95.81 216 TYR A O 1
ATOM 1696 N N . GLN A 1 217 ? -9.275 -1.075 -15.059 1.00 96.62 217 GLN A N 1
ATOM 1697 C CA . GLN A 1 217 ? -9.744 -1.104 -16.450 1.00 96.62 217 GLN A CA 1
ATOM 1698 C C . GLN A 1 217 ? -8.866 -0.247 -17.372 1.00 96.62 217 GLN A C 1
ATOM 1700 O O . GLN A 1 217 ? -9.243 0.021 -18.512 1.00 96.62 217 GLN A O 1
ATOM 1705 N N . TYR A 1 218 ? -7.715 0.230 -16.889 1.00 95.88 218 TYR A N 1
ATOM 1706 C CA . TYR A 1 218 ? -6.789 0.992 -17.721 1.00 95.88 218 TYR A CA 1
ATOM 1707 C C . TYR A 1 218 ? -6.265 0.145 -18.891 1.00 95.88 218 TYR A C 1
ATOM 1709 O O . TYR A 1 218 ? -5.944 -1.027 -18.673 1.00 95.88 218 TYR A O 1
ATOM 1717 N N . PRO A 1 219 ? -6.141 0.732 -20.098 1.00 94.44 219 PRO A N 1
ATOM 1718 C CA . PRO A 1 219 ? -5.622 0.041 -21.274 1.00 94.44 219 PRO A CA 1
ATOM 1719 C C . PRO A 1 219 ? -4.140 -0.339 -21.134 1.00 94.44 219 PRO A C 1
ATOM 1721 O O . PRO A 1 219 ? -3.395 0.238 -20.339 1.00 94.44 219 PRO A O 1
ATOM 1724 N N . GLU A 1 220 ? -3.706 -1.291 -21.961 1.00 92.94 220 GLU A N 1
ATOM 1725 C CA . GLU A 1 220 ? -2.361 -1.894 -21.929 1.00 92.94 220 GLU A CA 1
ATOM 1726 C C . GLU A 1 220 ? -1.217 -0.892 -22.183 1.00 92.94 220 GLU A C 1
ATOM 1728 O O . GLU A 1 220 ? -0.074 -1.133 -21.793 1.00 92.94 220 GLU A O 1
ATOM 1733 N N . GLU A 1 221 ? -1.504 0.279 -22.765 1.00 93.94 221 GLU A N 1
ATOM 1734 C CA . GLU A 1 221 ? -0.513 1.355 -22.927 1.00 93.94 221 GLU A CA 1
ATOM 1735 C C . GLU A 1 221 ? 0.087 1.817 -21.582 1.00 93.94 221 GLU A C 1
ATOM 1737 O O . GLU A 1 221 ? 1.252 2.235 -21.518 1.00 93.94 221 GLU A O 1
ATOM 1742 N N . TYR A 1 222 ? -0.667 1.673 -20.484 1.00 90.38 222 TYR A N 1
ATOM 1743 C CA . TYR A 1 222 ? -0.240 2.028 -19.129 1.00 90.38 222 TYR A CA 1
ATOM 1744 C C . TYR A 1 222 ? 0.557 0.926 -18.420 1.00 90.38 222 TYR A C 1
ATOM 1746 O O . TYR A 1 222 ? 1.099 1.162 -17.339 1.00 90.38 222 TYR A O 1
ATOM 1754 N N . GLY A 1 223 ? 0.685 -0.255 -19.024 1.00 93.31 223 GLY A N 1
ATOM 1755 C CA . GLY A 1 223 ? 1.491 -1.349 -18.506 1.00 93.31 223 GLY A CA 1
ATOM 1756 C C . GLY A 1 223 ? 0.909 -2.728 -18.814 1.00 93.31 223 GLY A C 1
ATOM 1757 O O . GLY A 1 223 ? -0.248 -2.842 -19.203 1.00 93.31 223 GLY A O 1
ATOM 1758 N N . PRO A 1 224 ? 1.704 -3.787 -18.588 1.00 93.44 224 PRO A N 1
ATOM 1759 C CA . PRO A 1 224 ? 1.289 -5.169 -18.843 1.00 93.44 224 PRO A CA 1
ATOM 1760 C C . PRO A 1 224 ? 0.114 -5.619 -17.965 1.00 93.44 224 PRO A C 1
ATOM 1762 O O . PRO A 1 224 ? -0.584 -6.563 -18.314 1.00 93.44 224 PRO A O 1
ATOM 1765 N N . VAL A 1 225 ? -0.091 -4.962 -16.818 1.00 96.31 225 VAL A N 1
ATOM 1766 C CA . VAL A 1 225 ? -1.233 -5.189 -15.932 1.00 96.31 225 VAL A CA 1
ATOM 1767 C C . VAL A 1 225 ? -1.768 -3.856 -15.422 1.00 96.31 225 VAL A C 1
ATOM 1769 O O . VAL A 1 225 ? -0.996 -2.949 -15.086 1.00 96.31 225 VAL A O 1
ATOM 1772 N N . SER A 1 226 ? -3.092 -3.735 -15.340 1.00 95.38 226 SER A N 1
ATOM 1773 C CA . SER A 1 226 ? -3.751 -2.533 -14.831 1.00 95.38 226 SER A CA 1
ATOM 1774 C C . SER A 1 226 ? -3.581 -2.412 -13.304 1.00 95.38 226 SER A C 1
ATOM 1776 O O . SER A 1 226 ? -3.583 -3.424 -12.595 1.00 95.38 226 SER A O 1
ATOM 1778 N N . PRO A 1 227 ? -3.449 -1.194 -12.749 1.00 95.94 227 PRO A N 1
ATOM 1779 C CA . PRO A 1 227 ? -3.378 -0.998 -11.302 1.00 95.94 227 PRO A CA 1
ATOM 1780 C C . PRO A 1 227 ? -4.644 -1.470 -10.564 1.00 95.94 227 PRO A C 1
ATOM 1782 O O . PRO A 1 227 ? -5.761 -1.165 -10.967 1.00 95.94 227 PRO A O 1
ATOM 1785 N N . THR A 1 228 ? -4.481 -2.121 -9.411 1.00 95.75 228 THR A N 1
ATOM 1786 C CA . THR A 1 228 ? -5.594 -2.597 -8.566 1.00 95.75 228 THR A CA 1
ATOM 1787 C C . THR A 1 228 ? -5.844 -1.646 -7.392 1.00 95.75 228 THR A C 1
ATOM 1789 O O . THR A 1 228 ? -5.150 -1.726 -6.376 1.00 95.75 228 THR A O 1
ATOM 1792 N N . PHE A 1 229 ? -6.791 -0.712 -7.536 1.00 97.88 229 PHE A N 1
ATOM 1793 C CA . PHE A 1 229 ? -7.306 0.136 -6.447 1.00 97.88 229 PHE A CA 1
ATOM 1794 C C . PHE A 1 229 ? -8.625 0.825 -6.828 1.00 97.88 229 PHE A C 1
ATOM 1796 O O . PHE A 1 229 ? -8.896 1.006 -8.016 1.00 97.88 229 PHE A O 1
ATOM 1803 N N . SER A 1 230 ? -9.409 1.227 -5.824 1.00 98.12 230 SER A N 1
ATOM 1804 C CA . SER A 1 230 ? -10.617 2.044 -5.998 1.00 98.12 230 SER A CA 1
ATOM 1805 C C . SER A 1 230 ? -10.337 3.529 -5.785 1.00 98.12 230 SER A C 1
ATOM 1807 O O . SER A 1 230 ? -9.322 3.893 -5.189 1.00 98.12 230 SER A O 1
ATOM 1809 N N . ARG A 1 231 ? -11.224 4.436 -6.206 1.00 98.38 231 ARG A N 1
ATOM 1810 C CA . ARG A 1 231 ? -11.034 5.887 -5.959 1.00 98.38 231 ARG A CA 1
ATOM 1811 C C . ARG A 1 231 ? -11.251 6.288 -4.499 1.00 98.38 231 ARG A C 1
ATOM 1813 O O . ARG A 1 231 ? -10.609 7.227 -4.026 1.00 98.38 231 ARG A O 1
ATOM 1820 N N . ALA A 1 232 ? -12.088 5.561 -3.771 1.00 98.44 232 ALA A N 1
ATOM 1821 C CA . ALA A 1 232 ? -12.177 5.635 -2.319 1.00 98.44 232 ALA A CA 1
ATOM 1822 C C . ALA A 1 232 ? -12.728 4.332 -1.717 1.00 98.44 232 ALA A C 1
ATOM 1824 O O . ALA A 1 232 ? -13.266 3.477 -2.422 1.00 98.44 232 ALA A O 1
ATOM 1825 N N . SER A 1 233 ? -12.625 4.205 -0.397 1.00 98.25 233 SER A N 1
ATOM 1826 C CA . SER A 1 233 ? -13.281 3.155 0.387 1.00 98.25 233 SER A CA 1
ATOM 1827 C C . SER A 1 233 ? -14.088 3.796 1.508 1.00 98.25 233 SER A C 1
ATOM 1829 O O . SER A 1 233 ? -13.548 4.585 2.283 1.00 98.25 233 SER A O 1
ATOM 1831 N N . LEU A 1 234 ? -15.374 3.457 1.592 1.00 98.25 234 LEU A N 1
ATOM 1832 C CA . LEU A 1 234 ? -16.246 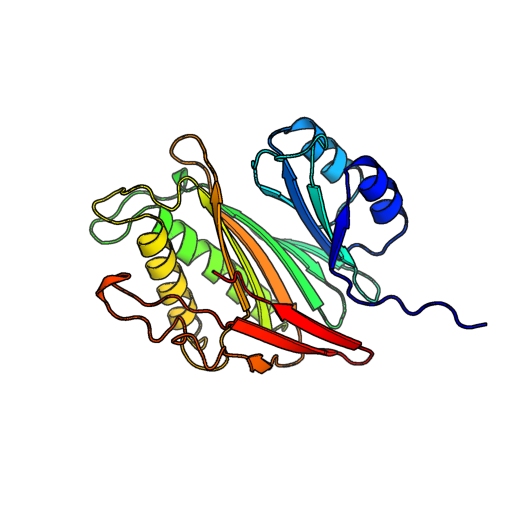3.819 2.707 1.00 98.25 234 LEU A CA 1
ATOM 1833 C C . LEU A 1 234 ? -16.336 2.647 3.684 1.00 98.25 234 LEU A C 1
ATOM 1835 O O . LEU A 1 234 ? -16.696 1.538 3.293 1.00 98.25 234 LEU A O 1
ATOM 1839 N N . ILE A 1 235 ? -16.046 2.907 4.954 1.00 97.06 235 ILE A N 1
ATOM 1840 C CA . ILE A 1 235 ? -16.105 1.926 6.035 1.00 97.06 235 ILE A CA 1
ATOM 1841 C C . ILE A 1 235 ? -17.116 2.404 7.069 1.00 97.06 235 ILE A C 1
ATOM 1843 O O . ILE A 1 235 ? -16.978 3.495 7.620 1.00 97.06 235 ILE A O 1
ATOM 1847 N N . LYS A 1 236 ? -18.116 1.569 7.355 1.00 94.56 236 LYS A N 1
ATOM 1848 C CA . LYS A 1 236 ? -19.133 1.831 8.379 1.00 94.56 236 LYS A CA 1
ATOM 1849 C C . LYS A 1 236 ? -18.760 1.105 9.667 1.00 94.56 236 LYS A C 1
ATOM 1851 O O . LYS A 1 236 ? -19.106 -0.057 9.858 1.00 94.56 236 LYS A O 1
ATOM 1856 N N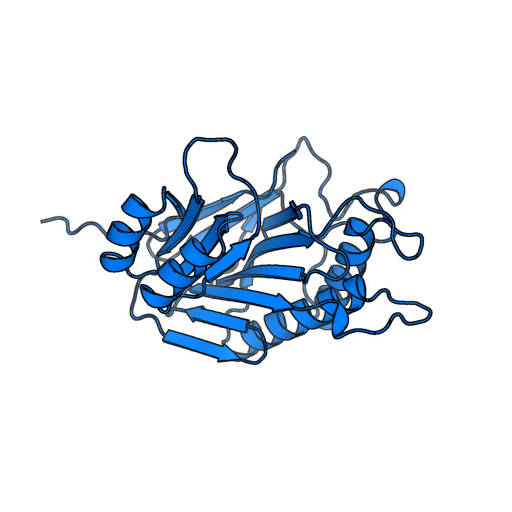 . LEU A 1 237 ? -17.999 1.774 10.525 1.00 87.38 237 LEU A N 1
ATOM 1857 C CA . LEU A 1 237 ? -17.637 1.258 11.843 1.00 87.38 237 LEU A CA 1
ATOM 1858 C C . LEU A 1 237 ? -18.822 1.412 12.808 1.00 87.38 237 LEU A C 1
ATOM 1860 O O . LEU A 1 237 ? -19.771 2.148 12.549 1.00 87.38 237 LEU A O 1
ATOM 1864 N N . LYS A 1 238 ? -18.770 0.734 13.961 1.00 83.06 238 LYS A N 1
ATOM 1865 C CA . LYS A 1 238 ? -19.882 0.719 14.934 1.00 83.06 238 LYS A CA 1
ATOM 1866 C C . LYS A 1 238 ? -20.310 2.115 15.404 1.00 83.06 238 LYS A C 1
ATOM 1868 O O . LYS A 1 238 ? -21.478 2.317 15.716 1.00 83.06 238 LYS A O 1
ATOM 1873 N N . GLN A 1 239 ? -19.363 3.048 15.507 1.00 80.44 239 GLN A N 1
ATOM 1874 C CA . GLN A 1 239 ? -19.570 4.380 16.095 1.00 80.44 239 GLN A CA 1
ATOM 1875 C C . GLN A 1 239 ? -19.235 5.529 15.135 1.00 80.44 239 GLN A C 1
ATOM 1877 O O . GLN A 1 239 ? -19.349 6.695 15.513 1.00 80.44 239 GLN A O 1
ATOM 1882 N N . SER A 1 240 ? -18.791 5.225 13.915 1.00 83.75 240 SER A N 1
ATOM 1883 C CA . SER A 1 240 ? -18.341 6.229 12.956 1.00 83.75 240 SER A CA 1
ATOM 1884 C C . SER A 1 240 ? -18.341 5.695 11.531 1.00 83.75 240 SER A C 1
ATOM 1886 O O . SER A 1 240 ? -18.343 4.490 11.293 1.00 83.75 240 SER A O 1
ATOM 1888 N N . GLU A 1 241 ? -18.283 6.607 10.571 1.00 91.44 241 GLU A N 1
ATOM 1889 C CA . GLU A 1 241 ? -17.988 6.279 9.183 1.00 91.44 241 GLU A CA 1
ATOM 1890 C C . GLU A 1 241 ? -16.623 6.857 8.818 1.00 91.44 241 GLU A C 1
ATOM 1892 O O . GLU A 1 241 ? -16.275 7.969 9.222 1.00 91.44 241 GLU A O 1
ATOM 1897 N N . LEU A 1 242 ? -15.838 6.089 8.068 1.00 93.31 242 LEU A N 1
ATOM 1898 C CA . LEU A 1 242 ? -14.524 6.490 7.591 1.00 93.31 242 LEU A CA 1
ATOM 1899 C C . LEU A 1 242 ? -14.520 6.444 6.066 1.00 93.31 242 LEU A C 1
ATOM 1901 O O . LEU A 1 242 ? -14.734 5.388 5.473 1.00 93.31 242 LEU A O 1
ATOM 1905 N N . LEU A 1 243 ? -14.264 7.591 5.437 1.00 96.75 243 LEU A N 1
ATOM 1906 C CA . LEU A 1 243 ? -14.067 7.694 3.995 1.00 96.75 243 LEU A CA 1
ATOM 1907 C C . LEU A 1 243 ? -12.577 7.862 3.696 1.00 96.75 243 LEU A C 1
ATOM 1909 O O . LEU A 1 243 ? -11.979 8.891 4.003 1.00 96.75 243 LEU A O 1
ATOM 1913 N N . LEU A 1 244 ? -11.984 6.849 3.074 1.00 96.94 244 LEU A N 1
ATOM 1914 C CA . LEU A 1 244 ? -10.575 6.826 2.702 1.00 96.94 244 LEU A CA 1
ATOM 1915 C C . LEU A 1 244 ? -10.422 7.122 1.213 1.00 96.94 244 LEU A C 1
ATOM 1917 O O . LEU A 1 244 ? -10.713 6.269 0.381 1.00 96.94 244 LEU A O 1
ATOM 1921 N N . ILE A 1 245 ? -9.940 8.318 0.874 1.00 97.56 245 ILE A N 1
ATOM 1922 C CA . ILE A 1 245 ? -9.807 8.780 -0.517 1.00 97.56 245 ILE A CA 1
ATOM 1923 C C . ILE A 1 245 ? -8.428 8.413 -1.066 1.00 97.56 245 ILE A C 1
ATOM 1925 O O . ILE A 1 245 ? -7.399 8.705 -0.448 1.00 97.56 245 ILE A O 1
ATOM 1929 N N . SER A 1 246 ? -8.385 7.730 -2.205 1.00 98.06 246 SER A N 1
ATOM 1930 C CA . SER A 1 246 ? -7.148 7.325 -2.883 1.00 98.06 246 SER A CA 1
ATOM 1931 C C . SER A 1 246 ? -6.339 8.514 -3.400 1.00 98.06 246 SER A C 1
ATOM 1933 O O . SER A 1 246 ? -6.821 9.647 -3.462 1.00 98.06 246 SER A O 1
ATOM 1935 N N . GLY A 1 247 ? -5.092 8.254 -3.804 1.00 90.50 247 GLY A N 1
ATOM 1936 C CA . GLY A 1 247 ? -4.324 9.238 -4.567 1.00 90.50 247 GLY A CA 1
ATOM 1937 C C . GLY A 1 247 ? -5.121 9.658 -5.804 1.00 90.50 247 GLY A C 1
ATOM 1938 O O . GLY A 1 247 ? -5.502 8.808 -6.609 1.00 90.50 247 GLY A O 1
ATOM 1939 N N . THR A 1 248 ? -5.422 10.949 -5.917 1.00 86.94 248 THR A N 1
ATOM 1940 C CA . THR A 1 248 ? -6.244 11.494 -7.001 1.00 86.94 248 THR A CA 1
ATOM 1941 C C . THR A 1 248 ? -5.388 12.443 -7.827 1.00 86.94 248 THR A C 1
ATOM 1943 O O . THR A 1 248 ? -4.785 13.361 -7.274 1.00 86.94 248 THR A O 1
ATOM 1946 N N . ALA A 1 249 ? -5.327 12.182 -9.129 1.00 83.06 249 ALA A N 1
ATOM 1947 C CA . ALA A 1 249 ? -4.633 12.962 -10.145 1.00 83.06 249 ALA A CA 1
ATOM 1948 C C . ALA A 1 249 ? -5.522 13.064 -11.389 1.00 83.06 249 ALA A C 1
ATOM 1950 O O . ALA A 1 249 ? -6.450 12.219 -11.508 1.00 83.06 249 ALA A O 1
#

pLDDT: mean 89.32, std 13.55, range [26.42, 98.81]

Radius of gyration: 17.83 Å; chains: 1; bounding box: 41×41×54 Å

=== Feature glossary ===
Key to the feature types in this record:

pLDDT. pLDDT is the predicted lDDT-Cα score: AlphaFold's confidence that the local environment of each residue (all inter-atomic distances within 15 Å) is correctly placed. It is a per-residue number between 0 and 100, with higher meaning more reliable.

Radius of gyration, Cα contacts, bounding box. The geometric summary reports three shape descriptors. Rg (radius of gyration) measures how spread out the Cα atoms are about their centre of mass; compact globular proteins have small Rg, elongated or unfolded ones large. Cα contacts (<8 Å, |i−j|>4) count long-range residue pairs in spatial proximity — high for tightly packed folds, near zero for rods or random coil. The bounding-box extents give the protein's footprint along x, y, z in Å.

Backbone torsions (φ/ψ). Backbone dihedral angles. Every residue except chain termini has a φ (preceding-C → N → Cα → C) and a ψ (N → Cα → C → next-N). They are reported in degrees following the IUPAC sign convention. Secondary structure is essentially a statement about which (φ, ψ) basin each residue occupies.

Contact-map, Ramachandran, and PAE plots. Plot images: a contact map (which residues are close in 3D, as an N×N binary image), a Ramachandran scatter (backbone torsion angles, revealing secondary-structure composition at a glance), and — for AlphaFold structures — a PAE heatmap (pairwise prediction confidence).

Predicted aligned error. Predicted Aligned Error (PAE) is an AlphaFold confidence matrix: entry (i, j) is the expected error in the position of residue j, in ångströms, when the prediction is superimposed on the true structure at residue i. Low PAE within a block of residues means that block is internally rigid and well-predicted; high PAE between two blocks means their relative placement is uncertain even if each block individually is confident.

Secondary structure (3-state, P-SEA). Three-state secondary structure (P-SEA) collapses the eight DSSP classes into helix (a), strand (b), and coil (c). P-SEA assigns these from Cα geometry alone — distances and angles — without requiring backbone oxygens, so it works on any Cα trace.

Solvent-accessible surface area. Solvent-accessible surface area (SASA) is the area in Å² traced out by the centre of a 1.4 Å probe sphere (a water molecule) rolled over the protein's van der Waals surface (Shrake–Rupley / Lee–Richards construction). Buried residues have near-zero SASA; fully exposed residues can exceed 200 Å². The total SASA scales roughly with the number of surface residues.

Foldseek 3Di. The Foldseek 3Di string encodes local tertiary geometry as a 20-letter alphabet — one character per residue — derived from the relative positions of nearby Cα atoms. Unlike the amino-acid sequence, 3Di is a direct function of the 3D structure, so two proteins with the same fold have similar 3Di strings even at low sequence identity.

B-factor. For experimental (PDB) structures, the B-factor (temperature factor) quantifies the positional spread of each atom in the crystal — a combination of thermal vibration and static disorder — in units of Å². High B-factors mark flexible loops or poorly resolved regions; low B-factors mark the rigid, well-ordered core.

mmCIF coordinates. The mmCIF block holds the 3D Cartesian coordinates of each backbone atom (N, Cα, C, O) in ångströms. mmCIF is the PDB's canonical archive format — a tagged-loop text representation of the atomic model.

InterPro / GO / CATH / organism. Functional annotations link the protein to curated databases. InterPro entries identify conserved domains and families by matching the sequence against member-database signatures (Pfam, PROSITE, CDD, …). Gene Ontology (GO) terms describe molecular function, biological process, and cellular component in a controlled vocabulary. CATH places the structure in a hierarchical fold classification (Class/Architecture/Topology/Homologous-superfamily). The organism is the source species.

Rendered structure images. Structure images are PyMOL renders from six orthogonal camera directions. Cartoon representation draws helices as coils and strands as arrows; sticks shows the backbone as bonds; surface shows the solvent-excluded envelope. Rainbow coloring maps sequence position to hue (blue→red, N→C); chain coloring assigns a distinct color per polypeptide.

Sequence. This is the polypeptide sequence — one letter per residue, N-terminus first. Length ranges from a few dozen residues for small domains to over a thousand for large multi-domain proteins.

Secondary structure (8-state, DSSP). The SS8 string is DSSP's per-residue secondary-structure call. α-helix (H) means an i→i+4 H-bond ladder; β-strand (E) means the residue participates in a β-sheet; 3₁₀ (G) and π (I) are tighter and wider helices; T/S are turns/bends; '-' is loop.

Nearest PDB structures. Structural nearest neighbors (via Foldseek easy-search vs the PDB). Reported per hit: target PDB id, E-value, and alignment TM-score. A TM-score above ~0.5 is the conventional threshold for 'same fold'.